Protein AF-A0A6J7ZXS3-F1 (afdb_monomer_lite)

InterPro domains:
  IPR057191 Domain of unknown function DUF7869 [PF25273] (163-249)

Secondary structure (DSSP, 8-state):
-----HHHHHHHHHHHHHHHHH-EE-SSSS-EEEPTT--HHHHHHHHHHHHHHTT--PPPHHHHHHHHHHH-TTEEE-SS-SSPPPHHHHHHHHHHHS---HHHHHHHHHHHHHHHHHHHHHHHHHHHHHHHHHH-TTTEEEEEEEE--GGGT-BS--SS--GGGGGS--B-EEEEEEEETTTTEEEEEEEETTS-SSHHHHHHHHHHHHHHHHHHTTT---SEEEEEE-S-TTTTSSHHHHHHHHHT-

Foldseek 3Di:
DPPQDPQNVLLLVLVVVCLVQAWDQDPPDRATEGALLDDLVNSLVVSVVVCVVVVHDHDDSVVSVVSCVPVVVRYDHDNDDPDDHDPLSVVSNVVVVDPDDPVRVVVSSVVVVVVSVVVSVVVVVLVVLLVCCQVCVQAGKEKEKDKDDQVCVWPPDDPDADPVNVPDDTWRKIWMWMQISNVRDIDIDIDGPVDPPFQPVVVVVVVVVQCVSCVVVVNDHRPYYHYHYDDDCRHQVDPVNVVVVVVVD

Organism: Mytilus coruscus (NCBI:txid42192)

pLDDT: mean 89.19, std 8.34, range [42.19, 97.31]

Radius of gyration: 22.99 Å; chains: 1; bounding box: 63×45×57 Å

Structure (mmCIF, N/CA/C/O backbone):
data_AF-A0A6J7ZXS3-F1
#
_entry.id   AF-A0A6J7ZXS3-F1
#
loop_
_atom_site.group_PDB
_atom_site.id
_atom_site.type_symbol
_atom_site.label_atom_id
_atom_site.label_alt_id
_atom_site.label_comp_id
_atom_site.label_asym_id
_atom_site.label_entity_id
_atom_site.label_seq_id
_atom_site.pdbx_PDB_ins_code
_atom_site.Cartn_x
_atom_site.Cartn_y
_atom_site.Cartn_z
_atom_site.occupancy
_atom_site.B_iso_or_equiv
_atom_site.auth_seq_id
_atom_site.auth_comp_id
_atom_site.auth_asym_id
_atom_site.auth_atom_id
_atom_site.pdbx_PDB_model_num
ATOM 1 N N . MET A 1 1 ? -18.447 -23.435 27.705 1.00 42.19 1 MET A N 1
ATOM 2 C CA . MET A 1 1 ? -18.708 -22.670 26.463 1.00 42.19 1 MET A CA 1
ATOM 3 C C . MET A 1 1 ? -19.261 -21.299 26.831 1.00 42.19 1 MET A C 1
ATOM 5 O O . MET A 1 1 ? -20.326 -21.236 27.425 1.00 42.19 1 MET A O 1
ATOM 9 N N . ARG A 1 2 ? -18.541 -20.197 26.576 1.00 52.47 2 ARG A N 1
ATOM 10 C CA . ARG A 1 2 ? -19.123 -18.851 26.736 1.00 52.47 2 ARG A CA 1
ATOM 11 C C . ARG A 1 2 ? -19.938 -18.556 25.481 1.00 52.47 2 ARG A C 1
ATOM 13 O O . ARG A 1 2 ? -19.337 -18.431 24.420 1.00 52.47 2 ARG A O 1
ATOM 20 N N . TYR A 1 3 ? -21.260 -18.458 25.604 1.00 54.69 3 TYR A N 1
ATOM 21 C CA . TYR A 1 3 ? -22.129 -18.036 24.506 1.00 54.69 3 TYR A CA 1
ATOM 22 C C . TYR A 1 3 ? -21.624 -16.705 23.939 1.00 54.69 3 TYR A C 1
ATOM 24 O O . TYR A 1 3 ? -21.520 -15.702 24.652 1.00 54.69 3 TYR A O 1
ATOM 32 N N . THR A 1 4 ? -21.220 -16.718 22.671 1.00 76.12 4 THR A N 1
ATOM 33 C CA . THR A 1 4 ? -20.780 -15.522 21.958 1.00 76.12 4 THR A CA 1
ATOM 34 C C . THR A 1 4 ? -22.024 -14.704 21.644 1.00 76.12 4 THR A C 1
ATOM 36 O O . THR A 1 4 ? -22.885 -15.145 20.894 1.00 76.12 4 THR A O 1
ATOM 39 N N . THR A 1 5 ? -22.169 -13.540 22.273 1.00 87.88 5 THR A N 1
ATOM 40 C CA . THR A 1 5 ? -23.331 -12.679 22.035 1.00 87.88 5 THR A CA 1
ATOM 41 C C . THR A 1 5 ? -23.274 -12.084 20.629 1.00 87.88 5 THR A C 1
ATOM 43 O O . THR A 1 5 ? -22.192 -11.844 20.098 1.00 87.88 5 THR A O 1
ATOM 46 N N . GLU A 1 6 ? -24.425 -11.768 20.041 1.00 91.44 6 GLU A N 1
ATOM 47 C CA . GLU A 1 6 ? -24.508 -11.090 18.739 1.00 91.44 6 GLU A CA 1
ATOM 48 C C . GLU A 1 6 ? -23.647 -9.813 18.699 1.00 91.44 6 GLU A C 1
ATOM 50 O O . GLU A 1 6 ? -22.824 -9.622 17.809 1.00 91.44 6 GLU A O 1
ATOM 55 N N . ALA A 1 7 ? -23.719 -8.996 19.754 1.00 92.56 7 ALA A N 1
ATOM 56 C CA . ALA A 1 7 ? -22.899 -7.793 19.903 1.00 92.56 7 ALA A CA 1
ATOM 57 C C . ALA A 1 7 ? -21.381 -8.080 19.878 1.00 92.56 7 ALA A C 1
ATOM 59 O O . ALA A 1 7 ? -20.591 -7.248 19.429 1.00 92.56 7 ALA A O 1
ATOM 60 N N . HIS A 1 8 ? -20.950 -9.247 20.372 1.00 94.56 8 HIS A N 1
ATOM 61 C CA . HIS A 1 8 ? -19.553 -9.681 20.290 1.00 94.56 8 HIS A CA 1
ATOM 62 C C . HIS A 1 8 ? -19.166 -10.019 18.849 1.00 94.56 8 HIS A C 1
ATOM 64 O O . HIS A 1 8 ? -18.096 -9.605 18.406 1.00 94.56 8 HIS A O 1
ATOM 70 N N . ILE A 1 9 ? -20.031 -10.727 18.120 1.00 94.19 9 ILE A N 1
ATOM 71 C CA . ILE A 1 9 ? -19.814 -11.076 16.707 1.00 94.19 9 ILE A CA 1
ATOM 72 C C . ILE A 1 9 ? -19.703 -9.802 15.861 1.00 94.19 9 ILE A C 1
ATOM 74 O O . ILE A 1 9 ? -18.748 -9.659 15.101 1.00 94.19 9 ILE A O 1
ATOM 78 N N . ILE A 1 10 ? -20.594 -8.832 16.075 1.00 95.31 10 ILE A N 1
ATOM 79 C CA . ILE A 1 10 ? -20.577 -7.540 15.372 1.00 95.31 10 ILE A CA 1
ATOM 80 C C . ILE A 1 10 ? -19.275 -6.775 15.652 1.00 95.31 10 ILE A C 1
ATOM 82 O O . ILE A 1 10 ? -18.640 -6.257 14.734 1.00 95.31 10 ILE A O 1
ATOM 86 N N . ALA A 1 11 ? -18.824 -6.736 16.910 1.00 95.88 11 ALA A N 1
ATOM 87 C CA . ALA A 1 11 ? -17.554 -6.100 17.267 1.00 95.88 11 ALA A CA 1
ATOM 88 C C . ALA A 1 11 ? -16.348 -6.768 16.590 1.00 95.88 11 ALA A C 1
ATOM 90 O O . ALA A 1 11 ? -15.416 -6.079 16.168 1.00 95.88 11 ALA A O 1
ATOM 91 N N . LYS A 1 12 ? -16.369 -8.102 16.489 1.00 96.12 12 LYS A N 1
ATOM 92 C CA . LYS A 1 12 ? -15.332 -8.886 15.815 1.00 96.12 12 LYS A CA 1
ATOM 93 C C . LYS A 1 12 ? -15.296 -8.585 14.318 1.00 96.12 12 LYS A C 1
ATOM 95 O O . LYS A 1 12 ? -14.246 -8.195 13.816 1.00 96.12 12 LYS A O 1
ATOM 100 N N . GLN A 1 13 ? -16.437 -8.696 13.640 1.00 95.75 13 GLN A N 1
ATOM 101 C CA . GLN A 1 13 ? -16.563 -8.404 12.208 1.00 95.75 13 GLN A CA 1
ATOM 102 C C . GLN A 1 13 ? -16.136 -6.970 11.886 1.00 95.75 13 GLN A C 1
ATOM 104 O O . GLN A 1 13 ? -15.429 -6.732 10.908 1.00 95.75 13 GLN A O 1
ATOM 109 N N . TYR A 1 14 ? -16.497 -6.013 12.746 1.00 96.69 14 TYR A N 1
ATOM 110 C CA . TYR A 1 14 ? -16.057 -4.634 12.588 1.00 96.69 14 TYR A CA 1
ATOM 111 C C . TYR A 1 14 ? -14.532 -4.507 12.654 1.00 96.69 14 TYR A C 1
ATOM 113 O O . TYR A 1 14 ? -13.950 -3.847 11.800 1.00 96.69 14 TYR A O 1
ATOM 121 N N . LEU A 1 15 ? -13.869 -5.115 13.646 1.00 96.56 15 LEU A N 1
ATOM 122 C CA . LEU A 1 15 ? -12.408 -5.043 13.776 1.00 96.56 15 LEU A CA 1
ATOM 123 C C . LEU A 1 15 ? -11.685 -5.708 12.603 1.00 96.56 15 LEU A C 1
ATOM 125 O O . LEU A 1 15 ? -10.692 -5.160 12.129 1.00 96.56 15 LEU A O 1
ATOM 129 N N . GLU A 1 16 ? -12.197 -6.837 12.122 1.00 95.94 16 GLU A N 1
ATOM 130 C CA . GLU A 1 16 ? -11.671 -7.531 10.946 1.00 95.94 16 GLU A CA 1
ATOM 131 C C . GLU A 1 16 ? -11.769 -6.657 9.691 1.00 95.94 16 GLU A C 1
ATOM 133 O O . GLU A 1 16 ? -10.764 -6.406 9.021 1.00 95.94 16 GLU A O 1
ATOM 138 N N . HIS A 1 17 ? -12.953 -6.099 9.426 1.00 94.69 17 HIS A N 1
ATOM 139 C CA . HIS A 1 17 ? -13.165 -5.166 8.322 1.00 94.69 17 HIS A CA 1
ATOM 140 C C . HIS A 1 17 ? -12.272 -3.924 8.460 1.00 94.69 17 HIS 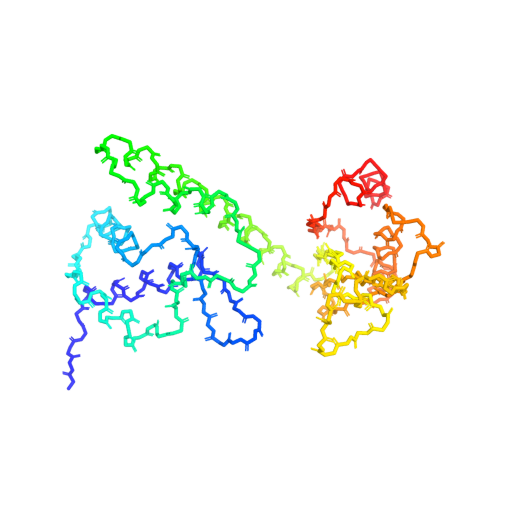A C 1
ATOM 142 O O . HIS A 1 17 ? -11.610 -3.503 7.512 1.00 94.69 17 HIS A O 1
ATOM 148 N N . TYR A 1 18 ? -12.202 -3.347 9.659 1.00 94.56 18 TYR A N 1
ATOM 149 C CA . TYR A 1 18 ? -11.410 -2.150 9.917 1.00 94.56 18 TYR A CA 1
ATOM 150 C C . TYR A 1 18 ? -9.914 -2.393 9.688 1.00 94.56 18 TYR A C 1
ATOM 152 O O . TYR A 1 18 ? -9.250 -1.575 9.054 1.00 94.56 18 TYR A O 1
ATOM 160 N N . ALA A 1 19 ? -9.383 -3.521 10.168 1.00 94.44 19 ALA A N 1
ATOM 161 C CA . ALA A 1 19 ? -7.990 -3.901 9.961 1.00 94.44 19 ALA A CA 1
ATOM 162 C C . ALA A 1 19 ? -7.683 -4.133 8.478 1.00 94.44 19 ALA A C 1
ATOM 164 O O . ALA A 1 19 ? -6.675 -3.633 7.994 1.00 94.44 19 ALA A O 1
ATOM 165 N N . LYS A 1 20 ? -8.577 -4.802 7.744 1.00 92.19 20 LYS A N 1
ATOM 166 C CA . LYS A 1 20 ? -8.409 -5.060 6.308 1.00 92.19 20 LYS A CA 1
ATOM 167 C C . LYS A 1 20 ? -8.372 -3.781 5.464 1.00 92.19 20 LYS A C 1
ATOM 169 O O . LYS A 1 20 ? -7.606 -3.697 4.513 1.00 92.19 20 LYS A O 1
ATOM 174 N N . HIS A 1 21 ? -9.213 -2.798 5.786 1.00 90.69 21 HIS A N 1
ATOM 175 C CA . HIS A 1 21 ? -9.366 -1.599 4.952 1.00 90.69 21 HIS A CA 1
ATOM 176 C C . HIS A 1 21 ? -8.452 -0.437 5.341 1.00 90.69 21 HIS A C 1
ATOM 178 O O . HIS A 1 21 ? -8.147 0.401 4.493 1.00 90.69 21 HIS A O 1
ATOM 184 N N . PHE A 1 22 ? -8.031 -0.361 6.604 1.00 91.50 22 PHE A N 1
ATOM 185 C CA . PHE A 1 22 ? -7.189 0.732 7.092 1.00 91.50 22 PHE A CA 1
ATOM 186 C C . PHE A 1 22 ? -5.807 0.280 7.550 1.00 91.50 22 PHE A C 1
ATOM 188 O O . PHE A 1 22 ? -4.961 1.135 7.767 1.00 91.50 22 PHE A O 1
ATOM 195 N N . GLY A 1 23 ? -5.575 -1.016 7.745 1.00 91.19 23 GLY A N 1
ATOM 196 C CA . GLY A 1 23 ? -4.299 -1.539 8.210 1.00 91.19 23 GLY A CA 1
ATOM 197 C C . GLY A 1 23 ? -3.260 -1.708 7.107 1.00 91.19 23 GLY A C 1
ATOM 198 O O . GLY A 1 23 ? -3.587 -1.813 5.926 1.00 91.19 23 GLY A O 1
ATOM 199 N N . ASP A 1 24 ? -2.002 -1.736 7.537 1.00 89.19 24 ASP A N 1
ATOM 200 C CA . ASP A 1 24 ? -0.825 -2.046 6.732 1.00 89.19 24 ASP A CA 1
ATOM 201 C C . ASP A 1 24 ? -0.212 -3.369 7.183 1.00 89.19 24 ASP A C 1
ATOM 203 O O . ASP A 1 24 ? 0.304 -3.462 8.305 1.00 89.19 24 ASP A O 1
ATOM 207 N N . ASP A 1 25 ? -0.239 -4.373 6.307 1.00 90.12 25 ASP A N 1
ATOM 208 C CA . ASP A 1 25 ? 0.508 -5.616 6.494 1.00 90.12 25 ASP A CA 1
ATOM 209 C C . ASP A 1 25 ? 2.008 -5.314 6.510 1.00 90.12 25 ASP A C 1
ATOM 211 O O . ASP A 1 25 ? 2.541 -4.656 5.612 1.00 90.12 25 ASP A O 1
ATOM 215 N N . GLN A 1 26 ? 2.694 -5.753 7.563 1.00 89.50 26 GLN A N 1
ATOM 216 C CA . GLN A 1 26 ? 4.131 -5.540 7.677 1.00 89.50 26 GLN A CA 1
ATOM 217 C C . GLN A 1 26 ? 4.907 -6.633 6.927 1.00 89.50 26 GLN A C 1
ATOM 219 O O . GLN A 1 26 ? 4.555 -7.808 7.019 1.00 89.50 26 GLN A O 1
ATOM 224 N N . PRO A 1 27 ? 5.985 -6.276 6.209 1.00 84.62 27 PRO A N 1
ATOM 225 C CA . PRO A 1 27 ? 6.745 -7.241 5.416 1.00 84.62 27 PRO A CA 1
ATOM 226 C C . PRO A 1 27 ? 7.621 -8.167 6.272 1.00 84.62 27 PRO A C 1
ATOM 228 O O . PRO A 1 27 ? 7.942 -9.273 5.850 1.00 84.62 27 PRO A O 1
ATOM 231 N N . ASP A 1 28 ? 8.035 -7.717 7.459 1.00 87.50 28 ASP A N 1
ATOM 232 C CA . ASP A 1 28 ? 9.004 -8.396 8.327 1.00 87.50 28 ASP A CA 1
ATOM 233 C C . ASP A 1 28 ? 8.362 -9.151 9.499 1.00 87.50 28 ASP A C 1
ATOM 235 O O . ASP A 1 28 ? 9.011 -9.978 10.138 1.00 87.50 28 ASP A O 1
ATOM 239 N N . VAL A 1 29 ? 7.099 -8.861 9.811 1.00 89.94 29 VAL A N 1
ATOM 240 C CA . VAL A 1 29 ? 6.378 -9.453 10.942 1.00 89.94 29 VAL A CA 1
ATOM 241 C C . VAL A 1 29 ? 4.916 -9.705 10.572 1.00 89.94 29 VAL A C 1
ATOM 243 O O . VAL A 1 29 ? 4.335 -8.895 9.856 1.00 89.94 29 VAL A O 1
ATOM 246 N N . PRO A 1 30 ? 4.266 -10.761 11.100 1.00 92.81 30 PRO A N 1
ATOM 247 C CA . PRO A 1 30 ? 2.852 -11.050 10.846 1.00 92.81 30 PRO A CA 1
ATOM 248 C C . PRO A 1 30 ? 1.939 -10.121 11.669 1.00 92.81 30 PRO A C 1
ATOM 250 O O . PRO A 1 30 ? 1.131 -10.553 12.494 1.00 92.81 30 PRO A O 1
ATOM 253 N N . GLU A 1 31 ? 2.113 -8.813 11.501 1.00 93.94 31 GLU A N 1
ATOM 254 C CA . GLU A 1 31 ? 1.359 -7.769 12.182 1.00 93.94 31 GLU A CA 1
ATOM 255 C C . GLU A 1 31 ? 0.679 -6.856 11.165 1.00 93.94 31 GLU A C 1
ATOM 257 O O . GLU A 1 31 ? 1.243 -6.536 10.123 1.00 93.94 31 GLU A O 1
ATOM 262 N N . ILE A 1 32 ? -0.504 -6.369 11.535 1.00 93.75 32 ILE A N 1
ATOM 263 C CA . ILE A 1 32 ? -1.231 -5.344 10.790 1.00 93.75 32 ILE A CA 1
ATOM 264 C C . ILE A 1 32 ? -1.132 -4.053 11.588 1.00 93.75 32 ILE A C 1
ATOM 266 O O . ILE A 1 32 ? -1.588 -3.981 12.737 1.00 93.75 32 ILE A O 1
ATOM 270 N N . HIS A 1 33 ? -0.515 -3.024 11.019 1.00 93.25 33 HIS A N 1
ATOM 271 C CA . HIS A 1 33 ? -0.349 -1.739 11.694 1.00 93.25 33 HIS A CA 1
ATOM 272 C C . HIS A 1 33 ? -1.418 -0.764 11.223 1.00 93.25 33 HIS A C 1
ATOM 274 O O . HIS A 1 33 ? -1.538 -0.474 10.042 1.00 93.25 33 HIS A O 1
ATOM 280 N N . LEU A 1 34 ? -2.205 -0.241 12.160 1.00 92.69 34 LEU A N 1
ATOM 281 C CA . LEU A 1 34 ? -3.159 0.822 11.868 1.00 92.69 34 LEU A CA 1
ATOM 282 C C . LEU A 1 34 ? -2.446 2.187 11.763 1.00 92.69 34 LEU A C 1
ATOM 284 O O . LEU A 1 34 ? -1.434 2.400 12.447 1.00 92.69 34 LEU A O 1
ATOM 288 N N . PRO A 1 35 ? -3.006 3.136 10.986 1.00 90.75 35 PRO A N 1
ATOM 289 C CA . PRO A 1 35 ? -2.480 4.479 10.800 1.00 90.75 35 PRO A CA 1
ATOM 290 C C . PRO A 1 35 ? -2.128 5.175 12.112 1.00 90.75 35 PRO A C 1
ATOM 292 O O . PRO A 1 35 ? -2.873 5.117 13.094 1.00 90.75 35 PRO A O 1
ATOM 295 N N . SER A 1 36 ? -1.010 5.900 12.124 1.00 88.88 36 SER A N 1
ATOM 296 C CA . SER A 1 36 ? -0.488 6.547 13.335 1.00 88.88 36 SER A CA 1
ATOM 297 C C . SER A 1 36 ? -1.401 7.642 13.907 1.00 88.88 36 SER A C 1
ATOM 299 O O . SER A 1 36 ? -1.271 7.994 15.081 1.00 88.88 36 SER A O 1
ATOM 301 N N . CYS A 1 37 ? -2.329 8.170 13.102 1.00 88.94 37 CYS A N 1
ATOM 302 C CA . CYS A 1 37 ? -3.344 9.138 13.520 1.00 88.94 37 CYS A CA 1
ATOM 303 C C . CYS A 1 37 ? -4.520 8.505 14.285 1.00 88.94 37 CYS A C 1
ATOM 305 O O . CYS A 1 37 ? -5.407 9.219 14.761 1.00 88.94 37 CYS A O 1
ATOM 307 N N . LEU A 1 38 ? -4.555 7.174 14.400 1.00 90.94 38 LEU A N 1
ATOM 308 C CA . LEU A 1 38 ? -5.575 6.445 15.139 1.00 90.94 38 LEU A CA 1
ATOM 309 C C . LEU A 1 38 ? -5.153 6.172 16.579 1.00 90.94 38 LEU A C 1
ATOM 311 O O . LEU A 1 38 ? -3.984 6.072 16.937 1.00 90.94 38 LEU A O 1
ATOM 315 N N . THR A 1 39 ? -6.161 5.976 17.419 1.00 91.38 39 THR A N 1
ATOM 316 C CA . THR A 1 39 ? -6.008 5.405 18.756 1.00 91.38 39 THR A CA 1
ATOM 317 C C . THR A 1 39 ? -7.098 4.368 18.965 1.00 91.38 39 THR A C 1
ATOM 319 O O . THR A 1 39 ? -8.167 4.458 18.361 1.00 91.38 39 THR A O 1
ATOM 322 N N . LYS A 1 40 ? -6.903 3.426 19.896 1.00 93.12 40 LYS A N 1
ATOM 323 C CA . LYS A 1 40 ? -7.973 2.480 20.263 1.00 93.12 40 LYS A CA 1
ATOM 324 C C . LYS A 1 40 ? -9.258 3.193 20.717 1.00 93.12 40 LYS A C 1
ATOM 326 O O . LYS A 1 40 ? -10.347 2.653 20.564 1.00 93.12 40 LYS A O 1
ATOM 331 N N . LYS A 1 41 ? -9.142 4.413 21.268 1.00 92.44 41 LYS A N 1
ATOM 332 C CA . LYS A 1 41 ? -10.289 5.263 21.628 1.00 92.44 41 LYS A CA 1
ATOM 333 C C . LYS A 1 41 ? -11.039 5.748 20.383 1.00 92.44 41 LYS A C 1
ATOM 335 O O . LYS A 1 41 ? -12.260 5.648 20.365 1.00 92.44 41 LYS A O 1
ATOM 340 N N . LEU A 1 42 ? -10.324 6.237 19.370 1.00 91.44 42 LEU A N 1
ATOM 341 C CA . LEU A 1 42 ? -10.921 6.684 18.106 1.00 91.44 42 LEU A CA 1
ATOM 342 C C . LEU A 1 42 ? -11.565 5.523 17.343 1.00 91.44 42 LEU A C 1
ATOM 344 O O . LEU A 1 42 ? -12.708 5.644 16.926 1.00 91.44 42 LEU A O 1
ATOM 348 N N . VAL A 1 43 ? -10.896 4.371 17.261 1.00 94.81 43 VAL A N 1
ATOM 349 C CA . VAL A 1 43 ? -11.455 3.183 16.595 1.00 94.81 43 VAL A CA 1
ATOM 350 C C . VAL A 1 43 ? -12.733 2.698 17.293 1.00 94.81 43 VAL A C 1
ATOM 352 O O . VAL A 1 43 ? -13.710 2.382 16.625 1.00 94.81 43 VAL A O 1
ATOM 355 N N . PHE A 1 44 ? -12.781 2.709 18.632 1.00 96.31 44 PHE A N 1
ATOM 356 C CA . PHE A 1 44 ? -14.012 2.392 19.369 1.00 96.31 44 PHE A CA 1
ATOM 357 C C . PHE A 1 44 ? -15.134 3.418 19.132 1.00 96.31 44 PHE A C 1
ATOM 359 O O . PHE A 1 44 ? -16.311 3.057 19.117 1.00 96.31 44 PHE A O 1
ATOM 366 N N . LYS A 1 45 ? -14.792 4.698 18.956 1.00 93.62 45 LYS A N 1
ATOM 367 C CA . LYS A 1 45 ? -15.771 5.738 18.623 1.00 93.62 45 LYS A CA 1
ATOM 368 C C . LYS A 1 45 ? -16.361 5.498 17.232 1.00 93.62 45 LYS A C 1
ATOM 370 O O . LYS A 1 45 ? -17.578 5.543 17.085 1.00 93.62 45 LYS A O 1
ATOM 375 N N . ASP A 1 46 ? -15.512 5.173 16.259 1.00 93.75 46 ASP A N 1
ATOM 376 C CA . ASP A 1 46 ? -15.935 4.814 14.902 1.00 93.75 46 ASP A CA 1
ATOM 377 C C . ASP A 1 46 ? -16.816 3.546 14.913 1.00 93.75 46 ASP A C 1
ATOM 379 O O . ASP A 1 46 ? -17.879 3.538 14.295 1.00 93.75 46 ASP A O 1
ATOM 383 N N . TYR A 1 47 ? -16.464 2.537 15.721 1.00 96.44 47 TYR A N 1
ATOM 384 C CA . TYR A 1 47 ? -17.293 1.345 15.956 1.00 96.44 47 TYR A CA 1
ATOM 385 C C . TYR A 1 47 ? -18.663 1.690 16.550 1.00 96.44 47 TYR A C 1
ATOM 387 O O . TYR A 1 47 ? -19.691 1.201 16.092 1.00 96.44 47 TYR A O 1
ATOM 395 N N . SER A 1 48 ? -18.689 2.551 17.568 1.00 95.81 48 SER A N 1
ATOM 396 C CA . SER A 1 48 ? -19.938 2.937 18.231 1.00 95.81 48 SER A CA 1
ATOM 397 C C . SER A 1 48 ? -20.874 3.652 17.256 1.00 95.81 48 SER A C 1
ATOM 399 O O . SER A 1 48 ? -22.068 3.365 17.233 1.00 95.81 48 SER A O 1
ATOM 401 N N . LEU A 1 49 ? -20.326 4.530 16.408 1.00 93.69 49 LEU A N 1
ATOM 402 C CA . LEU A 1 49 ? -21.079 5.211 15.356 1.00 93.69 49 LEU A CA 1
ATOM 403 C C . LEU A 1 49 ? -21.596 4.230 14.295 1.00 93.69 49 LEU A C 1
ATOM 405 O O . LEU A 1 49 ? -22.749 4.339 13.885 1.00 93.69 49 LEU A O 1
ATOM 409 N N . HIS A 1 50 ? -20.776 3.261 13.883 1.00 94.69 50 HIS A N 1
ATOM 410 C CA . HIS A 1 50 ? -21.194 2.194 12.973 1.00 94.69 50 HIS A CA 1
ATOM 411 C C . HIS A 1 50 ? -22.375 1.399 13.544 1.00 94.69 50 HIS A C 1
ATOM 413 O O . HIS A 1 50 ? -23.347 1.156 12.832 1.00 94.69 50 HIS A O 1
ATOM 419 N N . CYS A 1 51 ? -22.332 1.040 14.829 1.00 95.88 51 CYS A N 1
ATOM 420 C CA . CYS A 1 51 ? -23.439 0.340 15.473 1.00 95.88 51 CYS A CA 1
ATOM 421 C C . CYS A 1 51 ? -24.715 1.183 15.516 1.00 95.88 51 CYS A C 1
ATOM 423 O O . CYS A 1 51 ? -25.771 0.671 15.176 1.00 95.88 51 CYS A O 1
ATOM 425 N N . ILE A 1 52 ? -24.621 2.473 15.856 1.00 95.69 52 ILE A N 1
ATOM 426 C CA . ILE A 1 52 ? -25.782 3.380 15.843 1.00 95.69 52 ILE A CA 1
ATOM 427 C C . ILE A 1 52 ? -26.384 3.471 14.436 1.00 95.69 52 ILE A C 1
ATOM 429 O O . ILE A 1 52 ? -27.591 3.338 14.273 1.00 95.69 52 ILE A O 1
ATOM 433 N N . THR A 1 53 ? -25.540 3.653 13.419 1.00 94.81 53 THR A N 1
ATOM 434 C CA . THR A 1 53 ? -25.973 3.843 12.023 1.00 94.81 53 THR A CA 1
ATOM 435 C C . THR A 1 53 ? -26.694 2.614 11.466 1.00 94.81 53 THR A C 1
ATOM 437 O O . THR A 1 53 ? -27.636 2.754 10.697 1.00 94.81 53 THR A O 1
ATOM 440 N N . ASN A 1 54 ? -26.274 1.415 11.871 1.00 94.81 54 ASN A N 1
ATOM 441 C CA . ASN A 1 54 ? -26.841 0.150 11.400 1.00 94.81 54 ASN A CA 1
ATOM 442 C C . ASN A 1 54 ? -27.821 -0.484 12.405 1.00 94.81 54 ASN A C 1
ATOM 444 O O . ASN A 1 54 ? -28.166 -1.652 12.270 1.00 94.81 54 ASN A O 1
ATOM 448 N N . ASN A 1 55 ? -28.248 0.265 13.428 1.00 94.31 55 ASN A N 1
ATOM 449 C CA . ASN A 1 55 ? -29.167 -0.199 14.470 1.00 94.31 55 ASN A CA 1
ATOM 450 C C . ASN A 1 55 ? -28.700 -1.470 15.225 1.00 94.31 55 ASN A C 1
ATOM 452 O O . ASN A 1 55 ? -29.498 -2.319 15.616 1.00 94.31 55 ASN A O 1
ATOM 456 N N . TYR A 1 56 ? -27.391 -1.597 15.456 1.00 94.38 56 TYR A N 1
ATOM 457 C CA . TYR A 1 56 ? -26.784 -2.690 16.216 1.00 94.38 56 TYR A CA 1
ATOM 458 C C . TYR A 1 56 ? -26.564 -2.335 17.690 1.00 94.38 56 TYR A C 1
ATOM 460 O O . TYR A 1 56 ? -26.186 -1.215 18.049 1.00 94.38 56 TYR A O 1
ATOM 468 N N . LYS A 1 57 ? -26.664 -3.339 18.569 1.00 93.88 57 LYS A N 1
ATOM 469 C CA . LYS A 1 57 ? -26.304 -3.195 19.986 1.00 93.88 57 LYS A CA 1
ATOM 470 C C . LYS A 1 57 ? -24.782 -3.189 20.172 1.00 93.88 57 LYS A C 1
ATOM 472 O O . LYS A 1 57 ? -24.125 -4.224 20.086 1.00 93.88 57 LYS A O 1
ATOM 477 N N . ALA A 1 58 ? -24.214 -2.030 20.500 1.00 94.38 58 ALA A N 1
ATOM 478 C CA . ALA A 1 58 ? -22.779 -1.898 20.749 1.00 94.38 58 ALA A CA 1
ATOM 479 C C . ALA A 1 58 ? -22.334 -2.568 22.067 1.00 94.38 58 ALA A C 1
ATOM 481 O O . ALA A 1 58 ? -22.990 -2.473 23.107 1.00 94.38 58 ALA A O 1
ATOM 482 N N . VAL A 1 59 ? -21.151 -3.191 22.052 1.00 95.69 59 VAL A N 1
ATOM 483 C CA . VAL A 1 59 ? -20.478 -3.648 23.278 1.00 95.69 59 VAL A CA 1
ATOM 484 C C . VAL A 1 59 ? -19.850 -2.469 24.022 1.00 95.69 59 VAL A C 1
ATOM 486 O O . VAL A 1 59 ? -19.411 -1.490 23.418 1.00 95.69 59 VAL A O 1
ATOM 489 N N . LYS A 1 60 ? -19.723 -2.585 25.349 1.00 95.81 60 LYS A N 1
ATOM 490 C CA . LYS A 1 60 ? -18.977 -1.606 26.156 1.00 95.81 60 LYS A CA 1
ATOM 491 C C . LYS A 1 60 ? -17.509 -1.546 25.719 1.00 95.81 60 LYS A C 1
ATOM 493 O O . LYS A 1 60 ? -16.919 -2.559 25.338 1.00 95.81 60 LYS A O 1
ATOM 498 N N . ARG A 1 61 ? -16.878 -0.378 25.881 1.00 96.50 61 ARG A N 1
ATOM 499 C CA . ARG A 1 61 ? -15.471 -0.142 25.507 1.00 96.50 61 ARG A CA 1
ATOM 500 C C . ARG A 1 61 ? -14.502 -1.163 26.105 1.00 96.50 61 ARG A C 1
ATOM 502 O O . ARG A 1 61 ? -13.606 -1.630 25.414 1.00 96.50 61 ARG A O 1
ATOM 509 N N . THR A 1 62 ? -14.672 -1.518 27.376 1.00 96.56 62 THR A N 1
ATOM 510 C CA . THR A 1 62 ? -13.827 -2.517 28.052 1.00 96.56 62 THR A CA 1
ATOM 511 C C . THR A 1 62 ? -13.889 -3.871 27.350 1.00 96.56 62 THR A C 1
ATOM 513 O O . THR A 1 62 ? -12.849 -4.470 27.080 1.00 96.56 62 THR A O 1
ATOM 516 N N . ARG A 1 63 ? -15.094 -4.310 26.968 1.00 95.81 63 ARG A N 1
ATOM 517 C CA . ARG A 1 63 ? -15.300 -5.544 26.210 1.00 95.81 63 ARG A CA 1
ATOM 518 C C . ARG A 1 63 ? -14.721 -5.445 24.801 1.00 95.81 63 ARG A C 1
ATOM 520 O O . ARG A 1 63 ? -14.027 -6.365 24.394 1.00 95.81 63 ARG A O 1
ATOM 527 N N . PHE A 1 64 ? -14.921 -4.334 24.093 1.00 96.94 64 PHE A N 1
ATOM 528 C CA . PHE A 1 64 ? -14.320 -4.113 22.770 1.00 96.94 64 PHE A CA 1
ATOM 529 C C . PHE A 1 64 ? -12.788 -4.239 22.795 1.00 96.94 64 PHE A C 1
ATOM 531 O O . PHE A 1 64 ? -12.195 -4.929 21.971 1.00 96.94 64 PHE A O 1
ATOM 538 N N . LEU A 1 65 ? -12.135 -3.622 23.784 1.00 96.75 65 LEU A N 1
ATOM 539 C CA . LEU A 1 65 ? -10.682 -3.717 23.949 1.00 96.75 65 LEU A CA 1
ATOM 540 C C . LEU A 1 65 ? -10.224 -5.130 24.324 1.00 96.75 65 LEU A C 1
ATOM 542 O O . LEU A 1 65 ? -9.128 -5.532 23.935 1.00 96.75 65 LEU A O 1
ATOM 546 N N . GLN A 1 66 ? -11.046 -5.877 25.064 1.00 96.44 66 GLN A N 1
ATOM 547 C CA . GLN A 1 66 ? -10.788 -7.283 25.357 1.00 96.44 66 GLN A CA 1
ATOM 548 C C . GLN A 1 66 ? -10.871 -8.136 24.087 1.00 96.44 66 GLN A C 1
ATOM 550 O O . GLN A 1 66 ? -9.969 -8.937 23.871 1.00 96.44 66 GLN A O 1
ATOM 555 N N . ILE A 1 67 ? -11.891 -7.935 23.243 1.00 96.00 67 ILE A N 1
ATOM 556 C CA . ILE A 1 67 ? -12.026 -8.616 21.942 1.00 96.00 67 ILE A CA 1
ATOM 557 C C . ILE A 1 67 ? -10.789 -8.340 21.095 1.00 96.00 67 ILE A C 1
ATOM 559 O O . ILE A 1 67 ? -10.119 -9.273 20.671 1.00 96.00 67 ILE A O 1
ATOM 563 N N . TRP A 1 68 ? -10.413 -7.067 20.950 1.00 97.31 68 TRP A N 1
ATOM 564 C CA . TRP A 1 68 ? -9.207 -6.690 20.215 1.00 97.31 68 TRP A CA 1
ATOM 565 C C . TRP A 1 68 ? -7.967 -7.403 20.765 1.00 97.31 68 TRP A C 1
ATOM 567 O O . TRP A 1 68 ? -7.232 -8.033 20.016 1.00 97.31 68 TRP A O 1
ATOM 577 N N . ARG A 1 69 ? -7.733 -7.359 22.081 1.00 96.44 69 ARG A N 1
ATOM 578 C CA . ARG A 1 69 ? -6.539 -7.970 22.683 1.00 96.44 69 ARG A CA 1
ATOM 579 C C . ARG A 1 69 ? -6.479 -9.488 22.494 1.00 96.44 69 ARG A C 1
ATOM 581 O O . ARG A 1 69 ? -5.386 -10.009 22.316 1.00 96.44 69 ARG A O 1
ATOM 588 N N . MET A 1 70 ? -7.613 -10.175 22.614 1.00 96.00 70 MET A N 1
ATOM 589 C CA . MET A 1 70 ? -7.655 -11.640 22.628 1.00 96.00 70 MET A CA 1
ATOM 590 C C . MET A 1 70 ? -7.758 -12.241 21.225 1.00 96.00 70 MET A C 1
ATOM 592 O O . MET A 1 70 ? -7.172 -13.286 20.983 1.00 96.00 70 MET A O 1
ATOM 596 N N . GLU A 1 71 ? -8.499 -11.600 20.319 1.00 96.00 71 GLU A N 1
ATOM 597 C CA . GLU A 1 71 ? -8.810 -12.151 18.992 1.00 96.00 71 GLU A CA 1
ATOM 598 C C . GLU A 1 71 ? -8.054 -11.460 17.854 1.00 96.00 71 GLU A C 1
ATOM 600 O O . GLU A 1 71 ? -7.880 -12.058 16.801 1.00 96.00 71 GLU A O 1
ATOM 605 N N . PHE A 1 72 ? -7.555 -10.237 18.067 1.00 96.50 72 PHE A N 1
ATOM 606 C CA . PHE A 1 72 ? -6.772 -9.485 17.078 1.00 96.50 72 PHE A CA 1
ATOM 607 C C . PHE A 1 72 ? -5.423 -9.007 17.652 1.00 96.50 72 PHE A C 1
ATOM 609 O O . PHE A 1 72 ? -5.105 -7.813 17.577 1.00 96.50 72 PHE A O 1
ATOM 616 N N . PRO A 1 73 ? -4.605 -9.894 18.261 1.00 95.81 73 PRO A N 1
ATOM 617 C CA . PRO A 1 73 ? -3.322 -9.501 18.853 1.00 95.81 73 PRO A CA 1
ATOM 618 C C . PRO A 1 73 ? -2.308 -8.997 17.809 1.00 95.81 73 PRO A C 1
ATOM 620 O O . PRO A 1 73 ? -1.402 -8.226 18.142 1.00 95.81 73 PRO A O 1
ATOM 623 N N . ASN A 1 74 ? -2.477 -9.404 16.549 1.00 95.25 74 ASN A N 1
ATOM 624 C CA . ASN A 1 74 ? -1.691 -8.977 15.393 1.00 95.25 74 ASN A CA 1
ATOM 625 C C . ASN A 1 74 ? -2.032 -7.551 14.922 1.00 95.25 74 ASN A C 1
ATOM 627 O O . ASN A 1 74 ? -1.184 -6.909 14.307 1.00 95.25 74 ASN A O 1
ATOM 631 N N . VAL A 1 75 ? -3.224 -7.025 15.233 1.00 95.88 75 VAL A N 1
ATOM 632 C CA . VAL A 1 75 ? -3.644 -5.673 14.830 1.00 95.88 75 VAL A CA 1
ATOM 633 C C . VAL A 1 75 ? -3.169 -4.649 15.858 1.00 95.88 75 VAL A C 1
ATOM 635 O O . VAL A 1 75 ? -3.666 -4.593 16.991 1.00 95.88 75 VAL A O 1
ATOM 638 N N . LYS A 1 76 ? -2.220 -3.791 15.475 1.00 93.12 76 LYS A N 1
ATOM 639 C CA . LYS A 1 76 ? -1.534 -2.872 16.393 1.00 93.12 76 LYS A CA 1
ATOM 640 C C . LYS A 1 76 ? -1.685 -1.417 15.970 1.00 93.12 76 LYS A C 1
ATOM 642 O O . LYS A 1 76 ? -1.551 -1.061 14.810 1.00 93.12 76 LYS A O 1
ATOM 647 N N . VAL A 1 77 ? -1.893 -0.550 16.959 1.00 90.56 77 VAL A N 1
ATOM 648 C CA . VAL A 1 77 ? -1.724 0.902 16.812 1.00 90.56 77 VAL A CA 1
ATOM 649 C C . VAL A 1 77 ? -0.364 1.243 17.410 1.00 90.56 77 VAL A C 1
ATOM 651 O O . VAL A 1 77 ? -0.223 1.302 18.635 1.00 90.56 77 VAL A O 1
ATOM 654 N N . ARG A 1 78 ? 0.665 1.377 16.569 1.00 83.25 78 ARG A N 1
ATOM 655 C CA . ARG A 1 78 ? 2.032 1.650 17.031 1.00 83.25 78 ARG A CA 1
ATOM 656 C C . ARG A 1 78 ? 2.224 3.141 17.309 1.00 83.25 78 ARG A C 1
ATOM 658 O O . ARG A 1 78 ? 1.767 3.997 16.557 1.00 83.25 78 ARG A O 1
ATOM 665 N N . LYS A 1 79 ? 2.946 3.460 18.390 1.00 74.00 79 LYS A N 1
ATOM 666 C CA . LYS A 1 79 ? 3.329 4.848 18.703 1.00 74.00 79 LYS A CA 1
ATOM 667 C C . LYS A 1 79 ? 4.377 5.376 17.718 1.00 74.00 79 LYS A C 1
ATOM 669 O O . LYS A 1 79 ? 4.319 6.555 17.379 1.00 74.00 79 LYS A O 1
ATOM 674 N N . HIS A 1 80 ? 5.272 4.499 17.266 1.00 74.19 80 HIS A N 1
ATOM 675 C CA . HIS A 1 80 ? 6.337 4.767 16.305 1.00 74.19 80 HIS A CA 1
ATOM 676 C C . HIS A 1 80 ? 6.252 3.722 15.192 1.00 74.19 80 HIS A C 1
ATOM 678 O O . HIS A 1 80 ? 6.135 2.532 15.491 1.00 74.19 80 HIS A O 1
ATOM 684 N N . GLN A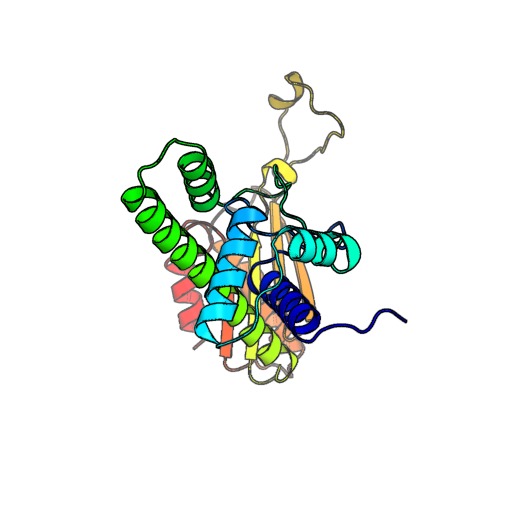 1 81 ? 6.257 4.166 13.939 1.00 72.19 81 GLN A N 1
ATOM 685 C CA . GLN A 1 81 ? 6.304 3.280 12.777 1.00 72.19 81 GLN A CA 1
ATOM 686 C C . GLN A 1 81 ? 7.760 3.100 12.335 1.00 72.19 81 GLN A C 1
ATOM 688 O O . GLN A 1 81 ? 8.574 4.000 12.526 1.00 72.19 81 GLN A O 1
ATOM 693 N N . LYS A 1 82 ? 8.090 1.919 11.797 1.00 69.81 82 LYS A N 1
ATOM 694 C CA . LYS A 1 82 ? 9.425 1.641 11.236 1.00 69.81 82 LYS A CA 1
ATOM 695 C C . LYS A 1 82 ? 9.620 2.323 9.879 1.00 69.81 82 LYS A C 1
ATOM 697 O O . LYS A 1 82 ? 10.723 2.741 9.555 1.00 69.81 82 LYS A O 1
ATOM 702 N N . MET A 1 83 ? 8.541 2.409 9.104 1.00 70.44 83 MET A N 1
ATOM 703 C CA . MET A 1 83 ? 8.501 3.062 7.799 1.00 70.44 83 MET A CA 1
ATOM 704 C C . MET A 1 83 ? 8.214 4.559 7.936 1.00 70.44 83 MET A C 1
ATOM 706 O O . MET A 1 83 ? 7.751 5.021 8.984 1.00 70.44 83 MET A O 1
ATOM 710 N N . THR A 1 84 ? 8.474 5.309 6.862 1.00 75.25 84 THR A N 1
ATOM 711 C CA . THR A 1 84 ? 8.194 6.745 6.784 1.00 75.25 84 THR A CA 1
ATOM 712 C C . THR A 1 84 ? 6.731 7.015 7.112 1.00 75.25 84 THR A C 1
ATOM 714 O O . THR A 1 84 ? 5.819 6.496 6.471 1.00 75.25 84 THR A O 1
ATOM 717 N N . GLN A 1 85 ? 6.503 7.831 8.136 1.00 78.44 85 GLN A N 1
ATOM 718 C CA . GLN A 1 85 ? 5.161 8.163 8.581 1.00 78.44 85 GLN A CA 1
ATOM 719 C C . GLN A 1 85 ? 4.516 9.181 7.629 1.00 78.44 85 GLN A C 1
ATOM 721 O O . GLN A 1 85 ? 5.130 10.183 7.273 1.00 78.44 85 GLN A O 1
ATOM 726 N N . CYS A 1 86 ? 3.238 8.980 7.297 1.00 87.94 86 CYS A N 1
ATOM 727 C CA . CYS A 1 86 ? 2.444 9.977 6.581 1.00 87.94 86 CYS A CA 1
ATOM 728 C C . CYS A 1 86 ? 2.408 11.319 7.341 1.00 87.94 86 CYS A C 1
ATOM 730 O O . CYS A 1 86 ? 1.970 11.375 8.498 1.00 87.94 86 CYS A O 1
ATOM 732 N N . THR A 1 87 ? 2.781 12.408 6.662 1.00 88.94 87 THR A N 1
ATOM 733 C CA . THR A 1 87 ? 2.854 13.767 7.228 1.00 88.94 87 THR A CA 1
ATOM 734 C C . THR A 1 87 ? 1.511 14.234 7.782 1.00 88.94 87 THR A C 1
ATOM 736 O O . THR A 1 87 ? 1.428 14.639 8.938 1.00 88.94 87 THR A O 1
ATOM 739 N N . GLU A 1 88 ? 0.424 14.093 7.017 1.00 91.19 88 GLU A N 1
ATOM 740 C CA . GLU A 1 88 ? -0.921 14.452 7.491 1.00 91.19 88 GLU A CA 1
ATOM 741 C C . GLU A 1 88 ? -1.330 13.656 8.738 1.00 91.19 88 GLU A C 1
ATOM 743 O O . GLU A 1 88 ? -1.844 14.221 9.703 1.00 91.19 88 GLU A O 1
ATOM 748 N N . CYS A 1 89 ? -1.040 12.350 8.776 1.00 91.31 89 CYS A N 1
ATOM 749 C CA . CYS A 1 89 ? -1.293 11.530 9.957 1.00 91.31 89 CYS A CA 1
ATOM 750 C C . CYS A 1 89 ? -0.503 12.007 11.185 1.00 91.31 89 CYS A C 1
ATOM 752 O O . CYS A 1 89 ? -1.033 11.954 12.298 1.00 91.31 89 CYS A O 1
ATOM 754 N N . ALA A 1 90 ? 0.736 12.478 11.003 1.00 89.94 90 ALA A N 1
ATOM 755 C CA . ALA A 1 90 ? 1.520 13.094 12.075 1.00 89.94 90 ALA A CA 1
ATOM 756 C C . ALA A 1 90 ? 0.859 14.379 12.590 1.00 89.94 90 ALA A C 1
ATOM 758 O O . ALA A 1 90 ? 0.624 14.495 13.793 1.00 89.94 90 ALA A O 1
ATOM 759 N N . VAL A 1 91 ? 0.450 15.268 11.682 1.00 91.50 91 VAL A N 1
ATOM 760 C CA . VAL A 1 91 ? -0.249 16.519 12.018 1.00 91.50 91 VAL A CA 1
ATOM 761 C C . VAL A 1 91 ? -1.546 16.243 12.781 1.00 91.50 91 VAL A C 1
ATOM 763 O O . VAL A 1 91 ? -1.798 16.857 13.818 1.00 91.50 91 VAL A O 1
ATOM 766 N N . PHE A 1 92 ? -2.359 15.279 12.331 1.00 92.00 92 PHE A N 1
ATOM 767 C CA . PHE A 1 92 ? -3.576 14.891 13.050 1.00 92.00 92 PHE A CA 1
ATOM 768 C C . PHE A 1 92 ? -3.262 14.380 14.454 1.00 92.00 92 PHE A C 1
ATOM 770 O O . PHE A 1 92 ? -3.913 14.786 15.416 1.00 92.00 92 PHE A O 1
ATOM 777 N N . LYS A 1 93 ? -2.263 13.502 14.582 1.00 89.00 93 LYS A N 1
ATOM 778 C CA . LYS A 1 93 ? -1.853 12.936 15.869 1.00 89.00 93 LYS A CA 1
ATOM 779 C C . LYS A 1 93 ? -1.444 14.033 16.852 1.00 89.00 93 LYS A C 1
ATOM 781 O O . LYS A 1 93 ? -1.910 14.009 17.986 1.00 89.00 93 LYS A O 1
ATOM 786 N N . GLU A 1 94 ? -0.631 14.992 16.420 1.00 89.38 94 GLU A N 1
ATOM 787 C CA . GLU A 1 94 ? -0.220 16.133 17.246 1.00 89.38 94 GLU A CA 1
ATOM 788 C C . GLU A 1 94 ? -1.397 17.037 17.613 1.00 89.38 94 GLU A C 1
ATOM 790 O O . GLU A 1 94 ? -1.540 17.435 18.769 1.00 89.38 94 GLU A O 1
ATOM 795 N N . ALA A 1 95 ? -2.284 17.322 16.660 1.00 89.56 95 ALA A N 1
ATOM 796 C CA . ALA A 1 95 ? -3.458 18.147 16.908 1.00 89.56 95 ALA A CA 1
ATOM 797 C C . ALA A 1 95 ? -4.414 17.501 17.930 1.00 89.56 95 ALA A C 1
ATOM 799 O O . ALA A 1 95 ? -4.907 18.195 18.816 1.00 89.56 95 ALA A O 1
ATOM 800 N N . PHE A 1 96 ? -4.606 16.176 17.894 1.00 87.44 96 PHE A N 1
ATOM 801 C CA . PHE A 1 96 ? -5.417 15.457 18.888 1.00 87.44 96 PHE A CA 1
ATOM 802 C C . PHE A 1 96 ? -4.798 15.399 20.294 1.00 87.44 96 PHE A C 1
ATOM 804 O O . PHE A 1 96 ? -5.514 15.068 21.242 1.00 87.44 96 PHE A O 1
ATOM 811 N N . LEU A 1 97 ? -3.503 15.697 20.454 1.00 86.19 97 LEU A N 1
ATOM 812 C CA . LEU A 1 97 ? -2.870 15.824 21.774 1.00 86.19 97 LEU A CA 1
ATOM 813 C C . LEU A 1 97 ? -3.153 17.183 22.429 1.00 86.19 97 LEU A C 1
ATOM 815 O O . LEU A 1 97 ? -3.037 17.305 23.648 1.00 86.19 97 LEU A O 1
ATOM 819 N N . LYS A 1 98 ? -3.530 18.197 21.644 1.00 88.56 98 LYS A N 1
ATOM 820 C CA . LYS A 1 98 ? -3.861 19.531 22.153 1.00 88.56 98 LYS A CA 1
ATOM 821 C C . LYS A 1 98 ? -5.254 19.536 22.791 1.00 88.56 98 LYS A C 1
ATOM 823 O O . LYS A 1 98 ? -6.127 18.737 22.448 1.00 88.56 98 LYS A O 1
ATOM 828 N N . LYS A 1 99 ? -5.483 20.467 23.722 1.00 85.19 99 LYS A N 1
ATOM 829 C CA . LYS A 1 99 ? -6.809 20.700 24.310 1.00 85.19 99 LYS A CA 1
ATOM 830 C C . LYS A 1 99 ? -7.678 21.446 23.293 1.00 85.19 99 LYS A C 1
ATOM 832 O O . LYS A 1 99 ? -7.632 22.666 23.221 1.00 85.19 99 LYS A O 1
ATOM 837 N N . LEU A 1 100 ? -8.423 20.690 22.493 1.00 87.94 100 LEU A N 1
ATOM 838 C CA . LEU A 1 100 ? -9.333 21.215 21.474 1.00 87.94 100 LEU A CA 1
ATOM 839 C C . LEU A 1 100 ? -10.725 21.473 22.057 1.00 87.94 100 LEU A C 1
ATOM 841 O O . LEU A 1 100 ? -11.204 20.707 22.902 1.00 87.94 100 LEU A O 1
ATOM 845 N N . SER A 1 101 ? -11.402 22.504 21.556 1.00 91.69 101 SER A N 1
ATOM 846 C CA . SER A 1 101 ? -12.846 22.660 21.745 1.00 91.69 101 SER A CA 1
ATOM 847 C C . SER A 1 101 ? -13.620 21.531 21.048 1.00 91.69 101 SER A C 1
ATOM 849 O O . SER A 1 101 ? -13.101 20.802 20.196 1.00 91.69 101 SER A O 1
ATOM 851 N N . GLN A 1 102 ? -14.898 21.371 21.398 1.00 89.25 102 GLN A N 1
ATOM 852 C CA . GLN A 1 102 ? -15.737 20.328 20.805 1.00 89.25 102 GLN A CA 1
ATOM 853 C C . GLN A 1 102 ? -15.922 20.513 19.288 1.00 89.25 102 GLN A C 1
ATOM 855 O O . GLN A 1 102 ? -15.981 19.521 18.559 1.00 89.25 102 GLN A O 1
ATOM 860 N N . ASP A 1 103 ? -16.001 21.758 18.813 1.00 92.00 103 ASP A N 1
ATOM 861 C CA . ASP A 1 103 ? -16.142 22.075 17.389 1.00 92.00 103 ASP A CA 1
ATOM 862 C C . ASP A 1 103 ? -14.850 21.784 16.610 1.00 92.00 103 ASP A C 1
ATOM 864 O O . ASP A 1 103 ? -14.868 21.074 15.601 1.00 92.00 103 ASP A O 1
ATOM 868 N N . GLU A 1 104 ? -13.703 22.226 17.131 1.00 91.88 104 GLU A N 1
ATOM 869 C CA . GLU A 1 104 ? -12.393 21.946 16.529 1.00 91.88 104 GLU A CA 1
ATOM 870 C C . GLU A 1 104 ? -12.117 20.445 16.452 1.00 91.88 104 GLU A C 1
ATOM 872 O O . GLU A 1 104 ? -11.656 19.946 15.421 1.00 91.88 104 GLU A O 1
ATOM 877 N N . PHE A 1 105 ? -12.456 19.701 17.510 1.00 89.69 105 PHE A N 1
ATOM 878 C CA . PHE A 1 105 ? -12.319 18.249 17.519 1.00 89.69 105 PHE A CA 1
ATOM 879 C C . PHE A 1 105 ? -13.139 17.601 16.396 1.00 89.69 105 PHE A C 1
ATOM 881 O O . PHE A 1 105 ? -12.629 16.733 15.684 1.00 89.69 105 PHE A O 1
ATOM 888 N N . LYS A 1 106 ? -14.402 18.019 16.212 1.00 90.94 106 LYS A N 1
ATOM 889 C CA . LYS A 1 106 ? -15.274 17.490 15.149 1.00 90.94 106 LYS A CA 1
ATOM 890 C C . LYS A 1 106 ? -14.711 17.799 13.762 1.00 90.94 106 LYS A C 1
ATOM 892 O O . LYS A 1 106 ? -14.631 16.896 12.931 1.00 90.94 106 LYS A O 1
ATOM 897 N N . LYS A 1 107 ? -14.266 19.036 13.520 1.00 93.62 107 LYS A N 1
ATOM 898 C CA . LYS A 1 107 ? -13.646 19.439 12.244 1.00 93.62 107 LYS A CA 1
ATOM 899 C C . LYS A 1 107 ? -12.405 18.602 11.928 1.00 93.62 107 LYS A C 1
ATOM 901 O O . LYS A 1 107 ? -12.255 18.113 10.806 1.00 93.62 107 LYS A O 1
ATOM 906 N N . LEU A 1 108 ? -11.542 18.390 12.920 1.00 92.69 108 LEU A N 1
ATOM 907 C CA . LEU A 1 108 ? -10.336 17.576 12.770 1.00 92.69 108 LEU A CA 1
ATOM 908 C C . LEU A 1 108 ? -10.667 16.101 12.500 1.00 92.69 108 LEU A C 1
ATOM 910 O O . LEU A 1 108 ? -10.027 15.457 11.670 1.00 92.69 108 LEU A O 1
ATOM 914 N N . GLU A 1 109 ? -11.692 15.566 13.164 1.00 91.31 109 GLU A N 1
ATOM 915 C CA . GLU A 1 109 ? -12.161 14.196 12.960 1.00 91.31 109 GLU A CA 1
ATOM 916 C C . GLU A 1 109 ? -12.715 13.971 11.550 1.00 91.31 109 GLU A C 1
ATOM 918 O O . GLU A 1 109 ? -12.396 12.950 10.939 1.00 91.31 109 GLU A O 1
ATOM 923 N N . VAL A 1 110 ? -13.478 14.926 11.008 1.00 93.00 110 VAL A N 1
ATOM 924 C CA . VAL A 1 110 ? -13.966 14.877 9.619 1.00 93.00 110 VAL A CA 1
ATOM 925 C C . VAL A 1 110 ? -12.793 14.851 8.638 1.00 93.00 110 VAL A C 1
ATOM 927 O O . VAL A 1 110 ? -12.742 13.972 7.778 1.00 93.00 110 VAL A O 1
ATOM 930 N N . ARG A 1 111 ? -11.806 15.742 8.805 1.00 94.88 111 ARG A N 1
ATOM 931 C CA . ARG A 1 111 ? -10.606 15.775 7.947 1.00 94.88 111 ARG A CA 1
ATOM 932 C C . ARG A 1 111 ? -9.804 14.475 8.020 1.00 94.88 111 ARG A C 1
ATOM 934 O O . ARG A 1 111 ? -9.455 13.919 6.983 1.00 94.88 111 ARG A O 1
ATOM 941 N N . ARG A 1 112 ? -9.580 13.938 9.226 1.00 94.19 112 ARG A N 1
ATOM 942 C CA . ARG A 1 112 ? -8.897 12.646 9.417 1.00 94.19 112 ARG A CA 1
ATOM 943 C C . ARG A 1 112 ? -9.642 11.509 8.713 1.00 94.19 112 ARG A C 1
ATOM 945 O O . ARG A 1 112 ? -9.012 10.668 8.077 1.00 94.19 112 ARG A O 1
ATOM 952 N N . LYS A 1 113 ? -10.973 11.454 8.836 1.00 92.38 113 LYS A N 1
ATOM 953 C CA . LYS A 1 113 ? -11.794 10.421 8.182 1.00 92.38 113 LYS A CA 1
ATOM 954 C C . LYS A 1 113 ? -11.728 10.523 6.663 1.00 92.38 113 LYS A C 1
ATOM 956 O O . LYS A 1 113 ? -11.560 9.495 6.013 1.00 92.38 113 LYS A O 1
ATOM 961 N N . ALA A 1 114 ? -11.805 11.735 6.116 1.00 94.56 114 ALA A N 1
ATOM 962 C CA . ALA A 1 114 ? -11.643 11.966 4.684 1.00 94.56 114 ALA A CA 1
ATOM 963 C C . ALA A 1 114 ? -10.265 11.488 4.200 1.00 94.56 114 ALA A C 1
ATOM 965 O O . ALA A 1 114 ? -10.191 10.695 3.267 1.00 94.56 114 ALA A O 1
ATOM 966 N N . HIS A 1 115 ? -9.194 11.864 4.904 1.00 94.50 115 HIS A N 1
ATOM 967 C CA . HIS A 1 115 ? -7.831 11.418 4.612 1.00 94.50 115 HIS A CA 1
ATOM 968 C C . HIS A 1 115 ? -7.698 9.882 4.586 1.00 94.50 115 HIS A C 1
ATOM 970 O O . HIS A 1 115 ? -7.234 9.315 3.598 1.00 94.50 115 HIS A O 1
ATOM 976 N N . LEU A 1 116 ? -8.170 9.185 5.629 1.00 92.88 116 LEU A N 1
ATOM 977 C CA . LEU A 1 116 ? -8.129 7.715 5.664 1.00 92.88 116 LEU A CA 1
ATOM 978 C C . LEU A 1 116 ? -8.996 7.069 4.578 1.00 92.88 116 LEU A C 1
ATOM 980 O O . LEU A 1 116 ? -8.648 6.012 4.059 1.00 92.88 116 LEU A O 1
ATOM 984 N N . THR A 1 117 ? -10.120 7.694 4.227 1.00 93.50 117 THR A N 1
ATOM 985 C CA . THR A 1 117 ? -10.997 7.214 3.151 1.00 93.50 117 THR A CA 1
ATOM 986 C C . THR A 1 117 ? -10.301 7.321 1.798 1.00 93.50 117 THR A C 1
ATOM 988 O O . THR A 1 117 ? -10.340 6.370 1.024 1.00 93.50 117 THR A O 1
ATOM 991 N N . LEU A 1 118 ? -9.597 8.424 1.531 1.00 93.25 118 LEU A N 1
ATOM 992 C CA . LEU A 1 118 ? -8.806 8.587 0.308 1.00 93.25 118 LEU A CA 1
ATOM 993 C C . LEU A 1 118 ? -7.697 7.532 0.207 1.00 93.25 118 LEU A C 1
ATOM 995 O O . LEU A 1 118 ? -7.557 6.895 -0.837 1.00 93.25 118 LEU A O 1
ATOM 999 N N . GLN A 1 119 ? -6.962 7.289 1.299 1.00 91.56 119 GLN A N 1
ATOM 1000 C CA . GLN A 1 119 ? -5.940 6.236 1.338 1.00 91.56 119 GLN A CA 1
ATOM 1001 C C . GLN A 1 119 ? -6.534 4.848 1.077 1.00 91.56 119 GLN A C 1
ATOM 1003 O O . GLN A 1 119 ? -6.002 4.089 0.266 1.00 91.56 119 GLN A O 1
ATOM 1008 N N . ARG A 1 120 ? -7.665 4.532 1.719 1.00 91.94 120 ARG A N 1
ATOM 1009 C CA . ARG A 1 120 ? -8.398 3.280 1.504 1.00 91.94 120 ARG A CA 1
ATOM 1010 C C . ARG A 1 120 ? -8.797 3.109 0.035 1.00 91.94 120 ARG A C 1
ATOM 1012 O O . ARG A 1 120 ? -8.500 2.070 -0.545 1.00 91.94 120 ARG A O 1
ATOM 1019 N N . ILE A 1 121 ? -9.429 4.117 -0.569 1.00 92.62 121 ILE A N 1
ATOM 1020 C CA . ILE A 1 121 ? -9.892 4.065 -1.967 1.00 92.62 121 ILE A CA 1
ATOM 1021 C C . ILE A 1 121 ? -8.714 3.833 -2.921 1.00 92.62 121 ILE A C 1
ATOM 1023 O O . ILE A 1 121 ? -8.811 3.011 -3.834 1.00 92.62 121 ILE A O 1
ATOM 1027 N N . ALA A 1 122 ? -7.589 4.520 -2.704 1.00 90.25 122 ALA A N 1
ATOM 1028 C CA . ALA A 1 122 ? -6.389 4.335 -3.518 1.00 90.25 122 ALA A CA 1
ATOM 1029 C C . ALA A 1 122 ? -5.861 2.890 -3.438 1.00 90.25 122 ALA A C 1
ATOM 1031 O O . ALA A 1 122 ? -5.584 2.275 -4.470 1.00 90.25 122 ALA A O 1
ATOM 1032 N N . ARG A 1 123 ? -5.796 2.317 -2.228 1.00 89.25 123 ARG A N 1
ATOM 1033 C CA . ARG A 1 123 ? -5.369 0.923 -2.008 1.00 89.25 123 ARG A CA 1
ATOM 1034 C C . ARG A 1 123 ? -6.328 -0.084 -2.633 1.00 89.25 123 ARG A C 1
ATOM 1036 O O . ARG A 1 123 ? -5.886 -1.008 -3.308 1.00 89.25 123 ARG A O 1
ATOM 1043 N N . GLU A 1 124 ? -7.633 0.097 -2.449 1.00 92.12 124 GLU A N 1
ATOM 1044 C CA . GLU A 1 124 ? -8.654 -0.773 -3.045 1.00 92.12 124 GLU A CA 1
ATOM 1045 C C . GLU A 1 124 ? -8.579 -0.758 -4.575 1.00 92.12 124 GLU A C 1
ATOM 1047 O O . GLU A 1 124 ? -8.657 -1.813 -5.209 1.00 92.12 124 GLU A O 1
ATOM 1052 N N . LYS A 1 125 ? -8.363 0.419 -5.175 1.00 93.06 125 LYS A N 1
ATOM 1053 C CA . LYS A 1 125 ? -8.174 0.552 -6.624 1.00 93.06 125 LYS A CA 1
ATOM 1054 C C . LYS A 1 125 ? -6.941 -0.215 -7.104 1.00 93.06 125 LYS A C 1
ATOM 1056 O O . LYS A 1 125 ? -7.031 -0.930 -8.101 1.00 93.06 125 LYS A O 1
ATOM 1061 N N . TYR A 1 126 ? -5.829 -0.117 -6.379 1.00 92.00 126 TYR A N 1
ATOM 1062 C CA . TYR A 1 126 ? -4.632 -0.907 -6.662 1.00 92.00 126 TYR A CA 1
ATOM 1063 C C . TYR A 1 126 ? -4.912 -2.417 -6.582 1.00 92.00 126 TYR A C 1
ATOM 1065 O O . TYR A 1 126 ? -4.672 -3.132 -7.555 1.00 92.00 126 TYR A O 1
ATOM 1073 N N . TYR A 1 127 ? -5.489 -2.908 -5.479 1.00 92.06 127 TYR A N 1
ATOM 1074 C CA . TYR A 1 127 ? -5.780 -4.338 -5.318 1.00 92.06 127 TYR A CA 1
ATOM 1075 C C . TYR A 1 127 ? -6.746 -4.868 -6.380 1.00 92.06 127 TYR A C 1
ATOM 1077 O O . TYR A 1 127 ? -6.573 -5.988 -6.865 1.00 92.06 127 TYR A O 1
ATOM 1085 N N . LYS A 1 128 ? -7.719 -4.052 -6.799 1.00 94.81 128 LYS A N 1
ATOM 1086 C CA . LYS A 1 128 ? -8.603 -4.363 -7.926 1.00 94.81 128 LYS A CA 1
ATOM 1087 C C . LYS A 1 128 ? -7.813 -4.566 -9.222 1.00 94.81 12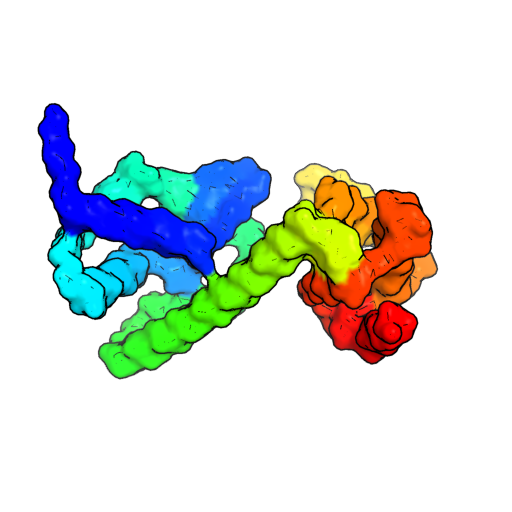8 LYS A C 1
ATOM 1089 O O . LYS A 1 128 ? -8.058 -5.541 -9.924 1.00 94.81 128 LYS A O 1
ATOM 1094 N N . HIS A 1 129 ? -6.884 -3.670 -9.555 1.00 94.94 129 HIS A N 1
ATOM 1095 C CA . HIS A 1 129 ? -6.074 -3.778 -10.777 1.00 94.94 129 HIS A CA 1
ATOM 1096 C C . HIS A 1 129 ? -5.089 -4.948 -10.729 1.00 94.94 129 HIS A C 1
ATOM 1098 O O . HIS A 1 129 ? -4.957 -5.671 -11.717 1.00 94.94 129 HIS A O 1
ATOM 1104 N N . ARG A 1 130 ? -4.475 -5.190 -9.566 1.00 94.94 130 ARG A N 1
ATOM 1105 C CA . ARG A 1 1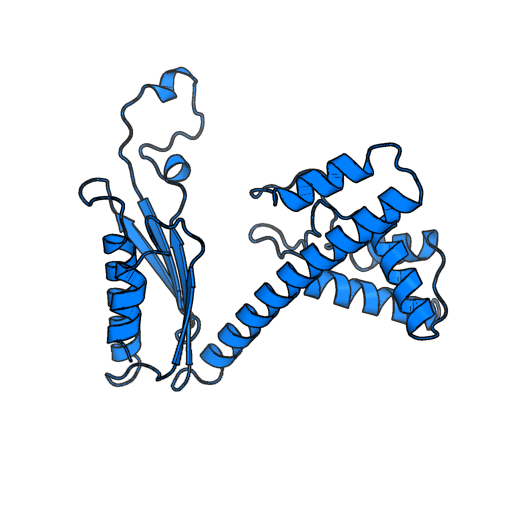30 ? -3.662 -6.384 -9.320 1.00 94.94 130 ARG A CA 1
ATOM 1106 C C . ARG A 1 130 ? -4.462 -7.657 -9.596 1.00 94.94 130 ARG A C 1
ATOM 1108 O O . ARG A 1 130 ? -4.019 -8.477 -10.389 1.00 94.94 130 ARG A O 1
ATOM 1115 N N . THR A 1 131 ? -5.647 -7.779 -8.998 1.00 95.31 131 THR A N 1
ATOM 1116 C CA . THR A 1 131 ? -6.523 -8.954 -9.157 1.00 95.31 131 THR A CA 1
ATOM 1117 C C . THR A 1 131 ? -6.919 -9.147 -10.620 1.00 95.31 131 THR A C 1
ATOM 1119 O O . THR A 1 131 ? -6.723 -10.226 -11.166 1.00 95.31 131 THR A O 1
ATOM 1122 N N . LYS A 1 132 ? -7.346 -8.076 -11.307 1.00 95.56 132 LYS A N 1
ATOM 1123 C CA . LYS A 1 132 ? -7.651 -8.115 -12.747 1.00 95.56 132 LYS A CA 1
ATOM 1124 C C . LYS A 1 132 ? -6.497 -8.649 -13.593 1.00 95.56 132 LYS A C 1
ATOM 1126 O O . LYS A 1 132 ? -6.731 -9.454 -14.486 1.00 95.56 132 LYS A O 1
ATOM 1131 N N . SER A 1 133 ? -5.277 -8.182 -13.326 1.00 95.50 133 SER A N 1
ATOM 1132 C CA . SER A 1 133 ? -4.084 -8.597 -14.069 1.00 95.50 133 SER A CA 1
ATOM 1133 C C . SER A 1 133 ? -3.696 -10.046 -13.789 1.00 95.50 133 SER A C 1
ATOM 1135 O O . SER A 1 133 ? -3.242 -10.732 -14.694 1.00 95.50 133 SER A O 1
ATOM 1137 N N . GLN A 1 134 ? -3.914 -10.532 -12.567 1.00 94.56 134 GLN A N 1
ATOM 1138 C CA . GLN A 1 134 ? -3.653 -11.927 -12.208 1.00 94.56 134 GLN A CA 1
ATOM 1139 C C . GLN A 1 134 ? -4.694 -12.888 -12.796 1.00 94.56 134 GLN A C 1
ATOM 1141 O O . GLN A 1 134 ? -4.333 -13.961 -13.267 1.00 94.56 134 GLN A O 1
ATOM 1146 N N . GLU A 1 135 ? -5.974 -12.513 -12.773 1.00 95.56 135 GLU A N 1
ATOM 1147 C CA . GLU A 1 135 ? -7.071 -13.348 -13.283 1.00 95.56 135 GLU A CA 1
ATOM 1148 C C . GLU A 1 135 ? -7.152 -13.336 -14.814 1.00 95.56 135 GLU A C 1
ATOM 1150 O O . GLU A 1 135 ? -7.503 -14.343 -15.421 1.00 95.56 135 GLU A O 1
ATOM 1155 N N . ASN A 1 136 ? -6.824 -12.205 -15.447 1.00 94.88 136 ASN A N 1
ATOM 1156 C CA . ASN A 1 136 ? -6.918 -12.020 -16.896 1.00 94.88 136 ASN A CA 1
ATOM 1157 C C . ASN A 1 136 ? -5.619 -11.399 -17.450 1.00 94.88 136 ASN A C 1
ATOM 1159 O O . ASN A 1 136 ? -5.640 -10.267 -17.951 1.00 94.88 136 ASN A O 1
ATOM 1163 N N . PRO A 1 137 ? -4.482 -12.120 -17.390 1.00 92.69 137 PRO A N 1
ATOM 1164 C CA . PRO A 1 137 ? -3.171 -11.591 -17.777 1.00 92.69 137 PRO A CA 1
ATOM 1165 C C . PRO A 1 137 ? -3.080 -11.218 -19.261 1.00 92.69 137 PRO A C 1
ATOM 1167 O O . PRO A 1 137 ? -2.302 -10.344 -19.617 1.00 92.69 137 PRO A O 1
ATOM 1170 N N . GLN A 1 138 ? -3.921 -11.816 -20.111 1.00 92.31 138 GLN A N 1
ATOM 1171 C CA . GLN A 1 138 ? -4.035 -11.483 -21.537 1.00 92.31 138 GLN A CA 1
ATOM 1172 C C . GLN A 1 138 ? -4.683 -10.116 -21.794 1.00 92.31 138 GLN A C 1
ATOM 1174 O O . GLN A 1 138 ? -4.466 -9.510 -22.837 1.00 92.31 138 GLN A O 1
ATOM 1179 N N . GLN A 1 139 ? -5.513 -9.637 -20.863 1.00 95.06 139 GLN A N 1
ATOM 1180 C CA . GLN A 1 139 ? -6.275 -8.396 -21.020 1.00 95.06 139 GLN A CA 1
ATOM 1181 C C . GLN A 1 139 ? -5.674 -7.239 -20.224 1.00 95.06 139 GLN A C 1
ATOM 1183 O O . GLN A 1 139 ? -5.724 -6.091 -20.667 1.00 95.06 139 GLN A O 1
ATOM 1188 N N . TYR A 1 140 ? -5.112 -7.530 -19.049 1.00 96.31 140 TYR A N 1
ATOM 1189 C CA . TYR A 1 140 ? -4.657 -6.510 -18.115 1.00 96.31 140 TYR A CA 1
ATOM 1190 C C . TYR A 1 140 ? -3.232 -6.770 -17.639 1.00 96.31 140 TYR A C 1
ATOM 1192 O O . TYR A 1 140 ? -2.914 -7.828 -17.094 1.00 96.31 140 TYR A O 1
ATOM 1200 N N . LEU A 1 141 ? -2.407 -5.732 -17.715 1.00 95.81 141 LEU A N 1
ATOM 1201 C CA . LEU A 1 141 ? -1.089 -5.675 -17.105 1.00 95.81 141 LEU A CA 1
ATOM 1202 C C . LEU A 1 141 ? -1.109 -4.670 -15.952 1.00 95.81 141 LEU A C 1
ATOM 1204 O O . LEU A 1 141 ? -1.438 -3.507 -16.154 1.00 95.81 141 LEU A O 1
ATOM 1208 N N . SER A 1 142 ? -0.751 -5.092 -14.739 1.00 96.75 142 SER A N 1
ATOM 1209 C CA . SER A 1 142 ? -0.579 -4.190 -13.594 1.00 96.75 142 SER A CA 1
ATOM 1210 C C . SER A 1 142 ? 0.874 -4.193 -13.131 1.00 96.75 142 SER A C 1
ATOM 1212 O O . SER A 1 142 ? 1.383 -5.234 -12.706 1.00 96.75 142 SER A O 1
ATOM 1214 N N . LEU A 1 143 ? 1.510 -3.021 -13.186 1.00 95.69 143 LEU A N 1
ATOM 1215 C CA . LEU A 1 143 ? 2.900 -2.795 -12.793 1.00 95.69 143 LEU A CA 1
ATOM 1216 C C . LEU A 1 143 ? 2.990 -1.821 -11.612 1.00 95.69 143 LEU A C 1
ATOM 1218 O O . LEU A 1 143 ? 2.279 -0.815 -11.583 1.00 95.69 143 LEU A O 1
ATOM 1222 N N . ILE A 1 144 ? 3.903 -2.085 -10.678 1.00 94.31 144 ILE A N 1
ATOM 1223 C CA . ILE A 1 144 ? 4.384 -1.094 -9.704 1.00 94.31 144 ILE A CA 1
ATOM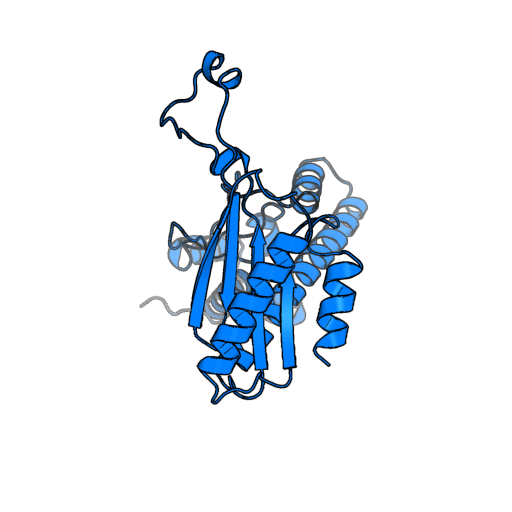 1224 C C . ILE A 1 144 ? 5.856 -0.836 -9.984 1.00 94.31 144 ILE A C 1
ATOM 1226 O O . ILE A 1 144 ? 6.608 -1.802 -10.064 1.00 94.31 144 ILE A O 1
ATOM 1230 N N . ILE A 1 145 ? 6.265 0.428 -10.079 1.00 91.94 145 ILE A N 1
ATOM 1231 C CA . ILE A 1 145 ? 7.672 0.827 -10.173 1.00 91.94 145 ILE A CA 1
ATOM 1232 C C . ILE A 1 145 ? 8.057 1.749 -9.014 1.00 91.94 145 ILE A C 1
ATOM 1234 O O . ILE A 1 145 ? 7.374 2.742 -8.743 1.00 91.94 145 ILE A O 1
ATOM 1238 N N . ASP A 1 146 ? 9.160 1.414 -8.349 1.00 89.19 146 ASP A N 1
ATOM 1239 C CA . ASP A 1 146 ? 9.694 2.147 -7.201 1.00 89.19 146 ASP A CA 1
ATOM 1240 C C . ASP A 1 146 ? 11.221 2.289 -7.300 1.00 89.19 146 ASP A C 1
ATOM 1242 O O . ASP A 1 146 ? 11.917 1.346 -7.688 1.00 89.19 146 ASP A O 1
ATOM 1246 N N . ASN A 1 147 ? 11.737 3.472 -6.957 1.00 86.44 147 ASN A N 1
ATOM 1247 C CA . ASN A 1 147 ? 13.176 3.746 -6.936 1.00 86.44 147 ASN A CA 1
ATOM 1248 C C . ASN A 1 147 ? 13.599 3.851 -5.481 1.00 86.44 147 ASN A C 1
ATOM 1250 O O . ASN A 1 147 ? 13.160 4.737 -4.748 1.00 86.44 147 ASN A O 1
ATOM 1254 N N . MET A 1 148 ? 14.483 2.953 -5.071 1.00 85.00 148 MET A N 1
ATOM 1255 C CA . MET A 1 148 ? 14.933 2.901 -3.696 1.00 85.00 148 MET A CA 1
ATOM 1256 C C . MET A 1 148 ? 15.797 4.119 -3.352 1.00 85.00 148 MET A C 1
ATOM 1258 O O . MET A 1 148 ? 16.624 4.566 -4.146 1.00 85.00 148 MET A O 1
ATOM 1262 N N . ASP A 1 149 ? 15.630 4.628 -2.131 1.00 79.94 149 ASP A N 1
ATOM 1263 C CA . ASP A 1 149 ? 16.464 5.703 -1.596 1.00 79.94 149 ASP A CA 1
ATOM 1264 C C . ASP A 1 149 ? 17.948 5.294 -1.559 1.00 79.94 149 ASP A C 1
ATOM 1266 O O . ASP A 1 149 ? 18.333 4.326 -0.895 1.00 79.94 149 ASP A O 1
ATOM 1270 N N . GLN A 1 150 ? 18.766 6.092 -2.244 1.00 75.19 150 GLN A N 1
ATOM 1271 C CA . GLN A 1 150 ? 20.191 5.876 -2.503 1.00 75.19 150 GLN A CA 1
ATOM 1272 C C . GLN A 1 150 ? 21.006 5.765 -1.214 1.00 75.19 150 GLN A C 1
ATOM 1274 O O . GLN A 1 150 ? 21.949 4.978 -1.120 1.00 75.19 150 GLN A O 1
ATOM 1279 N N . SER A 1 151 ? 20.602 6.504 -0.172 1.00 73.44 151 SER A N 1
ATOM 1280 C CA . SER A 1 151 ? 21.292 6.501 1.124 1.00 73.44 151 SER A CA 1
ATOM 1281 C C . SER A 1 151 ? 21.399 5.098 1.741 1.00 73.44 151 SER A C 1
ATOM 1283 O O . SER A 1 151 ? 22.297 4.832 2.544 1.00 73.44 151 SER A O 1
ATOM 1285 N N . LYS A 1 152 ? 20.507 4.184 1.335 1.00 76.69 152 LYS A N 1
ATOM 1286 C CA . LYS A 1 152 ? 20.408 2.810 1.838 1.00 76.69 152 LYS A CA 1
ATOM 1287 C C . LYS A 1 152 ? 21.188 1.793 1.001 1.00 76.69 152 LYS A C 1
ATOM 1289 O O . LYS A 1 152 ? 21.377 0.669 1.469 1.00 76.69 152 LYS A O 1
ATOM 1294 N N . THR A 1 153 ? 21.607 2.152 -0.210 1.00 85.31 153 THR A N 1
ATOM 1295 C CA . THR A 1 153 ? 22.246 1.246 -1.182 1.00 85.31 153 THR A CA 1
ATOM 1296 C C . THR A 1 153 ? 23.681 1.609 -1.523 1.00 85.31 153 THR A C 1
ATOM 1298 O O . THR A 1 153 ? 24.365 0.790 -2.127 1.00 85.31 153 THR A O 1
ATOM 1301 N N . ASN A 1 154 ? 24.158 2.778 -1.096 1.00 86.06 154 ASN A N 1
ATOM 1302 C CA . ASN A 1 154 ? 25.542 3.200 -1.288 1.00 86.06 154 ASN A CA 1
ATOM 1303 C C . ASN A 1 154 ? 26.560 2.168 -0.771 1.00 86.06 154 ASN A C 1
ATOM 1305 O O . ASN A 1 154 ? 26.404 1.598 0.314 1.00 86.06 154 ASN A O 1
ATOM 1309 N N . LEU A 1 155 ? 27.625 1.971 -1.549 1.00 86.00 155 LEU A N 1
ATOM 1310 C CA . LEU A 1 155 ? 28.693 1.014 -1.273 1.00 86.00 155 LEU A CA 1
ATOM 1311 C C . LEU A 1 155 ? 30.006 1.729 -0.903 1.00 86.00 155 LEU A C 1
ATOM 1313 O O . LEU A 1 155 ? 30.288 2.796 -1.448 1.00 86.00 155 LEU A O 1
ATOM 1317 N N . PRO A 1 156 ? 30.845 1.142 -0.032 1.00 85.12 156 PRO A N 1
ATOM 1318 C CA . PRO A 1 156 ? 30.588 -0.061 0.766 1.00 85.12 156 PRO A CA 1
ATOM 1319 C C . PRO A 1 156 ? 29.563 0.185 1.889 1.00 85.12 156 PRO A C 1
ATOM 1321 O O . PRO A 1 156 ? 29.479 1.276 2.457 1.00 85.12 156 PRO A O 1
ATOM 1324 N N . ARG A 1 157 ? 28.784 -0.852 2.228 1.00 78.25 157 ARG A N 1
ATOM 1325 C CA . ARG A 1 157 ? 27.824 -0.809 3.338 1.00 78.25 157 ARG A CA 1
ATOM 1326 C C . ARG A 1 157 ? 28.496 -1.279 4.621 1.00 78.25 157 ARG A C 1
ATOM 1328 O O . ARG A 1 157 ? 28.849 -2.449 4.745 1.00 78.25 157 ARG A O 1
ATOM 1335 N N . PHE A 1 158 ? 28.612 -0.382 5.591 1.00 78.19 158 PHE A N 1
ATOM 1336 C CA . PHE A 1 158 ? 29.152 -0.710 6.905 1.00 78.19 158 PHE A CA 1
ATOM 1337 C C . PHE A 1 158 ? 28.025 -1.098 7.879 1.00 78.19 158 PHE A C 1
ATOM 1339 O O . PHE A 1 158 ? 26.975 -0.449 7.880 1.00 78.19 158 PHE A O 1
ATOM 1346 N N . PRO A 1 159 ? 28.210 -2.137 8.716 1.00 74.69 159 PRO A N 1
ATOM 1347 C CA . PRO A 1 159 ? 27.233 -2.513 9.744 1.00 74.69 159 PRO A CA 1
ATOM 1348 C C . PRO A 1 159 ? 27.098 -1.446 10.840 1.00 74.69 159 PRO A C 1
ATOM 1350 O O . PRO A 1 159 ? 26.028 -1.296 11.426 1.00 74.69 159 PRO A O 1
ATOM 1353 N N . PHE A 1 160 ? 28.160 -0.670 11.071 1.00 77.12 160 PHE A N 1
ATOM 1354 C CA . PHE A 1 160 ? 28.187 0.482 11.963 1.00 77.12 160 PHE A CA 1
ATOM 1355 C C . PHE A 1 160 ? 28.759 1.667 11.191 1.00 77.12 160 PHE A C 1
ATOM 1357 O O . PHE A 1 160 ? 29.807 1.534 10.571 1.00 77.12 160 PHE A O 1
ATOM 1364 N N . VAL A 1 161 ? 28.059 2.802 11.207 1.00 71.50 161 VAL A N 1
ATOM 1365 C CA . VAL A 1 161 ? 28.502 4.037 10.548 1.00 71.50 161 VAL A CA 1
ATOM 1366 C C . VAL A 1 161 ? 28.944 5.006 11.636 1.00 71.50 161 VAL A C 1
ATOM 1368 O O . VAL A 1 161 ? 28.121 5.494 12.415 1.00 71.50 161 VAL A O 1
ATOM 1371 N N . LEU A 1 162 ? 30.244 5.267 11.714 1.00 77.94 162 LEU A N 1
ATOM 1372 C CA . LEU A 1 162 ? 30.803 6.321 12.548 1.00 77.94 162 LEU A CA 1
ATOM 1373 C C . LEU A 1 162 ? 30.579 7.675 11.874 1.00 77.94 162 LEU A C 1
ATOM 1375 O O . LEU A 1 162 ? 30.458 7.785 10.656 1.00 77.94 162 LEU A O 1
ATOM 1379 N N . LYS A 1 163 ? 30.581 8.755 12.660 1.00 76.81 163 LYS A N 1
ATOM 1380 C CA . LYS A 1 163 ? 30.456 10.115 12.110 1.00 76.81 163 LYS A CA 1
ATOM 1381 C C . LYS A 1 163 ? 31.571 10.438 11.099 1.00 76.81 163 LYS A C 1
ATOM 1383 O O . LYS A 1 163 ? 31.323 11.178 10.152 1.00 76.81 163 LYS A O 1
ATOM 1388 N N . ALA A 1 164 ? 32.760 9.857 11.282 1.00 78.06 164 ALA A N 1
ATOM 1389 C CA . ALA A 1 164 ? 33.888 9.965 10.356 1.00 78.06 164 ALA A CA 1
ATOM 1390 C C . ALA A 1 164 ? 33.635 9.270 9.002 1.00 78.06 164 ALA A C 1
ATOM 1392 O O . ALA A 1 164 ? 34.202 9.673 7.993 1.00 78.06 164 ALA A O 1
ATOM 1393 N N . ASP A 1 165 ? 32.728 8.290 8.941 1.00 74.75 165 ASP A N 1
ATOM 1394 C CA . ASP A 1 165 ? 32.437 7.534 7.715 1.00 74.75 165 ASP A CA 1
ATOM 1395 C C . ASP A 1 165 ? 31.507 8.296 6.759 1.00 74.75 165 ASP A C 1
ATOM 1397 O O . ASP A 1 165 ? 31.297 7.890 5.612 1.00 74.75 165 ASP A O 1
ATOM 1401 N N . ASN A 1 166 ? 30.917 9.405 7.217 1.00 73.94 166 ASN A N 1
ATOM 1402 C CA . ASN A 1 166 ? 30.093 10.262 6.368 1.00 73.94 166 ASN A CA 1
ATOM 1403 C C . ASN A 1 166 ? 30.917 11.037 5.337 1.00 73.94 166 ASN A C 1
ATOM 1405 O O . ASN A 1 166 ? 30.366 11.387 4.298 1.00 73.94 166 ASN A O 1
ATOM 1409 N N . SER A 1 167 ? 32.205 11.288 5.595 1.00 78.00 167 SER A N 1
ATOM 1410 C CA . SER A 1 167 ? 33.101 11.950 4.638 1.00 78.00 167 SER A CA 1
ATOM 1411 C C . SER A 1 167 ? 33.779 10.987 3.663 1.00 78.00 167 SER A C 1
ATOM 1413 O O . SER A 1 167 ? 34.511 11.438 2.787 1.00 78.00 167 SER A O 1
ATOM 1415 N N . LEU A 1 168 ? 33.575 9.673 3.804 1.00 81.00 168 LEU A N 1
ATOM 1416 C CA . LEU A 1 168 ? 34.121 8.700 2.863 1.00 81.00 168 LEU A CA 1
ATOM 1417 C C . LEU A 1 168 ? 33.404 8.804 1.517 1.00 81.00 168 LEU A C 1
ATOM 1419 O O . LEU A 1 168 ? 32.173 8.852 1.460 1.00 81.00 168 LEU A O 1
ATOM 1423 N N . THR A 1 169 ? 34.178 8.762 0.434 1.00 83.31 169 THR A N 1
ATOM 1424 C CA . THR A 1 169 ? 33.638 8.585 -0.914 1.00 83.31 169 THR A CA 1
ATOM 1425 C C . THR A 1 169 ? 32.927 7.240 -0.982 1.00 83.31 169 THR A C 1
ATOM 1427 O O . THR A 1 169 ? 33.538 6.191 -0.771 1.00 83.31 169 THR A O 1
ATOM 1430 N N . LYS A 1 170 ? 31.628 7.275 -1.270 1.00 85.06 170 LYS A N 1
ATOM 1431 C CA . LYS A 1 170 ? 30.803 6.082 -1.454 1.00 85.06 170 LYS A CA 1
ATOM 1432 C C . LYS A 1 170 ? 30.438 5.964 -2.923 1.00 85.06 170 LYS A C 1
ATOM 1434 O O . LYS A 1 170 ? 30.121 6.960 -3.567 1.00 85.06 170 LYS A O 1
ATOM 1439 N N . LEU A 1 171 ? 30.460 4.743 -3.440 1.00 87.19 171 LEU A N 1
ATOM 1440 C CA . LEU A 1 171 ? 29.871 4.453 -4.734 1.00 87.19 171 LEU A CA 1
ATOM 1441 C C . LEU A 1 171 ? 28.354 4.517 -4.582 1.00 87.19 171 LEU A C 1
ATOM 1443 O O . LEU A 1 171 ? 27.763 3.729 -3.836 1.00 87.19 171 LEU A O 1
ATOM 1447 N N . HIS A 1 172 ? 27.733 5.442 -5.302 1.00 86.81 172 HIS A N 1
ATOM 1448 C CA . HIS A 1 172 ? 26.287 5.484 -5.399 1.00 86.81 172 HIS A CA 1
ATOM 1449 C C . HIS A 1 172 ? 25.808 4.318 -6.253 1.00 86.81 172 HIS A C 1
ATOM 1451 O O . HIS A 1 172 ? 26.100 4.217 -7.447 1.00 86.81 172 HIS A O 1
ATOM 1457 N N . HIS A 1 173 ? 25.114 3.406 -5.589 1.00 88.56 173 HIS A N 1
ATOM 1458 C CA . HIS A 1 173 ? 24.524 2.235 -6.198 1.00 88.56 173 HIS A CA 1
ATOM 1459 C C . HIS A 1 173 ? 23.019 2.350 -6.025 1.00 88.56 173 HIS A C 1
ATOM 1461 O O . HIS A 1 173 ? 22.527 2.528 -4.913 1.00 88.56 173 HIS A O 1
ATOM 1467 N N . HIS A 1 174 ? 22.289 2.260 -7.123 1.00 88.25 174 HIS A N 1
ATOM 1468 C CA . HIS A 1 174 ? 20.853 2.487 -7.179 1.00 88.25 174 HIS A CA 1
ATOM 1469 C C . HIS A 1 174 ? 20.126 1.170 -7.384 1.00 88.25 174 HIS A C 1
ATOM 1471 O O . HIS A 1 174 ? 20.647 0.257 -8.026 1.00 88.25 174 HIS A O 1
ATOM 1477 N N . VAL A 1 175 ? 18.910 1.083 -6.850 1.00 90.69 175 VAL A N 1
ATOM 1478 C CA . VAL A 1 175 ? 18.025 -0.066 -7.049 1.00 90.69 175 VAL A CA 1
ATOM 1479 C C . VAL A 1 175 ? 16.655 0.434 -7.481 1.00 90.69 175 VAL A C 1
ATOM 1481 O O . VAL A 1 175 ? 16.023 1.214 -6.769 1.00 90.69 175 VAL A O 1
ATOM 1484 N N . THR A 1 176 ? 16.191 -0.045 -8.629 1.00 91.19 176 THR A N 1
ATOM 1485 C CA . THR A 1 176 ? 14.836 0.190 -9.134 1.00 91.19 176 THR A CA 1
ATOM 1486 C C . THR A 1 176 ? 14.083 -1.131 -9.143 1.00 91.19 176 THR A C 1
ATOM 1488 O O . THR A 1 176 ? 14.509 -2.096 -9.780 1.00 91.19 176 THR A O 1
ATOM 1491 N N . GLY A 1 177 ? 12.975 -1.192 -8.413 1.00 93.12 177 GLY A N 1
ATOM 1492 C CA . GLY A 1 177 ? 12.113 -2.365 -8.341 1.00 93.12 177 GLY A CA 1
ATOM 1493 C C . GLY A 1 177 ? 10.918 -2.229 -9.276 1.00 93.12 177 GLY A C 1
ATOM 1494 O O . GLY A 1 177 ? 10.280 -1.176 -9.304 1.00 93.12 177 GLY A O 1
ATOM 1495 N N . VAL A 1 178 ? 10.580 -3.300 -9.999 1.00 95.06 178 VAL A N 1
ATOM 1496 C CA . VAL A 1 178 ? 9.307 -3.404 -10.723 1.00 95.06 178 VAL A CA 1
ATOM 1497 C C . VAL A 1 178 ? 8.574 -4.673 -10.307 1.00 95.06 178 VAL A C 1
ATOM 1499 O O . VAL A 1 178 ? 9.113 -5.770 -10.422 1.00 95.06 178 VAL A O 1
ATOM 1502 N N . LEU A 1 179 ? 7.332 -4.547 -9.843 1.00 95.62 179 LEU A N 1
ATOM 1503 C CA . LEU A 1 179 ? 6.448 -5.690 -9.609 1.00 95.62 179 LEU A CA 1
ATOM 1504 C C . LEU A 1 179 ? 5.488 -5.835 -10.784 1.00 95.62 179 LEU A C 1
ATOM 1506 O O . LEU A 1 179 ? 4.704 -4.928 -11.051 1.00 95.62 179 LEU A O 1
ATOM 1510 N N . CYS A 1 180 ? 5.531 -6.985 -11.454 1.00 96.00 180 CYS A N 1
ATOM 1511 C CA . CYS A 1 180 ? 4.617 -7.353 -12.527 1.00 96.00 180 CYS A CA 1
ATOM 1512 C C . CYS A 1 180 ? 3.602 -8.373 -12.016 1.00 96.00 180 CYS A C 1
ATOM 1514 O O . CYS A 1 180 ? 3.927 -9.539 -11.783 1.00 96.00 180 CYS A O 1
ATOM 1516 N N . HIS A 1 181 ? 2.354 -7.940 -11.835 1.00 93.88 181 HIS A N 1
ATOM 1517 C CA . HIS A 1 181 ? 1.320 -8.811 -11.279 1.00 93.88 181 HIS A CA 1
ATOM 1518 C C . HIS A 1 181 ? 0.815 -9.859 -12.271 1.00 93.88 181 HIS A C 1
ATOM 1520 O O . HIS A 1 181 ? 0.552 -10.978 -11.842 1.00 93.88 181 HIS A O 1
ATOM 1526 N N . GLY A 1 182 ? 0.737 -9.531 -13.565 1.00 88.12 182 GLY A N 1
ATOM 1527 C CA . GLY A 1 182 ? 0.261 -10.457 -14.600 1.00 88.12 182 GLY A CA 1
ATOM 1528 C C . GLY A 1 182 ? 1.163 -11.680 -14.769 1.00 88.12 182 GLY A C 1
ATOM 1529 O O . GLY A 1 182 ? 0.669 -12.794 -14.889 1.00 88.12 182 GLY A O 1
ATOM 1530 N N . LEU A 1 183 ? 2.484 -11.489 -14.674 1.00 90.00 183 LEU A N 1
ATOM 1531 C CA . LEU A 1 183 ? 3.463 -12.585 -14.685 1.00 90.00 183 LEU A CA 1
ATOM 1532 C C . LEU A 1 183 ? 3.821 -13.112 -13.289 1.00 90.00 183 LEU A C 1
ATOM 1534 O O . LEU A 1 183 ? 4.612 -14.041 -13.173 1.00 90.00 183 LEU A O 1
ATOM 1538 N N . GLN A 1 184 ? 3.299 -12.494 -12.224 1.00 92.06 184 GLN A N 1
ATOM 1539 C CA . GLN A 1 184 ? 3.701 -12.763 -10.837 1.00 92.06 184 GLN A CA 1
ATOM 1540 C C . GLN A 1 184 ? 5.226 -12.701 -10.626 1.00 92.06 184 GLN A C 1
ATOM 1542 O O . GLN A 1 184 ? 5.802 -13.481 -9.868 1.00 92.06 184 GLN A O 1
ATOM 1547 N N . LYS A 1 185 ? 5.885 -11.749 -11.296 1.00 94.88 185 LYS A N 1
ATOM 1548 C CA . LYS A 1 185 ? 7.345 -11.610 -11.325 1.00 94.88 185 LYS A CA 1
ATOM 1549 C C . LYS A 1 185 ? 7.781 -10.284 -10.710 1.00 94.88 185 LYS A C 1
ATOM 1551 O O . LYS A 1 185 ? 7.146 -9.250 -10.916 1.00 94.88 185 LYS A O 1
ATOM 1556 N N . ALA A 1 186 ? 8.877 -10.321 -9.958 1.00 95.88 186 ALA A N 1
ATOM 1557 C CA . ALA A 1 186 ? 9.546 -9.144 -9.420 1.00 95.88 186 ALA A CA 1
ATOM 1558 C C . ALA A 1 186 ? 10.878 -8.933 -10.148 1.00 95.88 186 ALA A C 1
ATOM 1560 O O . ALA A 1 186 ? 11.649 -9.876 -10.320 1.00 95.88 186 ALA A O 1
ATOM 1561 N N . TYR A 1 187 ? 11.141 -7.697 -10.554 1.00 96.38 187 TYR A N 1
ATOM 1562 C CA . TYR A 1 187 ? 12.377 -7.276 -11.203 1.00 96.38 187 TYR A CA 1
ATOM 1563 C C . TYR A 1 187 ? 13.118 -6.321 -10.276 1.00 96.38 187 TYR A C 1
ATOM 1565 O O . TYR A 1 187 ? 12.510 -5.429 -9.681 1.00 96.38 187 TYR A O 1
ATOM 1573 N N . ALA A 1 188 ? 14.430 -6.500 -10.178 1.00 95.19 188 ALA A N 1
ATOM 1574 C CA . ALA A 1 188 ? 15.323 -5.601 -9.468 1.00 95.19 188 ALA A CA 1
ATOM 1575 C C . ALA A 1 188 ? 16.437 -5.181 -10.426 1.00 95.19 188 ALA A C 1
ATOM 1577 O O . ALA A 1 188 ? 17.245 -6.006 -10.850 1.00 95.19 188 ALA A O 1
ATOM 1578 N N . PHE A 1 189 ? 16.450 -3.902 -10.781 1.00 92.94 189 PHE A N 1
ATOM 1579 C CA . PHE A 1 189 ? 17.456 -3.303 -11.645 1.00 92.94 189 PHE A CA 1
ATOM 1580 C C . PHE A 1 189 ? 18.472 -2.559 -10.788 1.00 92.94 189 PHE A C 1
ATOM 1582 O O . PHE A 1 189 ? 18.093 -1.774 -9.919 1.00 92.94 189 PHE A O 1
ATOM 1589 N N . THR A 1 190 ? 19.756 -2.787 -11.046 1.00 91.75 190 THR A N 1
ATOM 1590 C CA . THR A 1 190 ? 20.862 -2.134 -10.341 1.00 91.75 190 THR A CA 1
ATOM 1591 C C . THR A 1 190 ? 21.670 -1.278 -11.299 1.00 91.75 190 THR A C 1
ATOM 1593 O O . THR A 1 190 ? 21.984 -1.726 -12.401 1.00 91.75 190 THR A O 1
ATOM 1596 N N . TRP A 1 191 ? 22.019 -0.062 -10.891 1.00 89.56 191 TRP A N 1
ATOM 1597 C CA . TRP A 1 191 ? 22.769 0.877 -11.729 1.00 89.56 191 TRP A CA 1
ATOM 1598 C C . TRP A 1 191 ? 23.584 1.853 -10.871 1.00 89.56 191 TRP A C 1
ATOM 1600 O O . TRP A 1 191 ? 23.417 1.912 -9.655 1.00 89.56 191 TRP A O 1
ATOM 1610 N N . THR A 1 192 ? 24.498 2.600 -11.487 1.00 88.62 192 THR A N 1
ATOM 1611 C CA . THR A 1 192 ? 25.378 3.578 -10.821 1.00 88.62 192 THR A CA 1
ATOM 1612 C C . THR A 1 192 ? 25.249 4.954 -11.476 1.00 88.62 192 THR A C 1
ATOM 1614 O O . THR A 1 192 ? 24.639 5.087 -12.537 1.00 88.62 192 THR A O 1
ATOM 1617 N N . ASP A 1 193 ? 25.876 5.977 -10.889 1.00 85.00 193 ASP A N 1
ATOM 1618 C CA . ASP A 1 193 ? 25.883 7.366 -11.391 1.00 85.00 193 ASP A CA 1
ATOM 1619 C C . ASP A 1 193 ? 26.497 7.562 -12.792 1.00 85.00 193 ASP A C 1
ATOM 1621 O O . ASP A 1 193 ? 26.546 8.684 -13.292 1.00 85.00 193 ASP A O 1
ATOM 1625 N N . GLN A 1 194 ? 26.940 6.491 -13.461 1.00 80.12 194 GLN A N 1
ATOM 1626 C CA . GLN A 1 194 ? 27.301 6.537 -14.880 1.00 80.12 194 GLN A CA 1
ATOM 1627 C C . GLN A 1 194 ? 26.138 7.045 -15.748 1.00 80.12 194 GLN A C 1
ATOM 1629 O O . GLN A 1 194 ? 26.360 7.675 -16.782 1.00 80.12 194 GLN A O 1
ATOM 1634 N N . PHE A 1 195 ? 24.901 6.788 -15.322 1.00 73.94 195 PHE A N 1
ATOM 1635 C CA . PHE A 1 195 ? 23.700 7.273 -15.986 1.00 73.94 195 PHE A CA 1
ATOM 1636 C C . PHE A 1 195 ? 23.096 8.420 -15.186 1.00 73.94 195 PHE A C 1
ATOM 1638 O O . PHE A 1 195 ? 23.002 8.367 -13.959 1.00 73.94 195 PHE A O 1
ATOM 1645 N N . ALA A 1 196 ? 22.642 9.459 -15.886 1.00 69.75 196 ALA A N 1
ATOM 1646 C CA . ALA A 1 196 ? 21.934 10.545 -15.233 1.00 69.75 196 ALA A CA 1
ATOM 1647 C C . ALA A 1 196 ? 20.690 9.992 -14.515 1.00 69.75 196 ALA A C 1
ATOM 1649 O O . ALA A 1 196 ? 19.837 9.362 -15.136 1.00 69.75 196 ALA A O 1
ATOM 1650 N N . SER A 1 197 ? 20.582 10.263 -13.211 1.00 65.56 197 SER A N 1
ATOM 1651 C CA . SER A 1 197 ? 19.371 10.035 -12.414 1.00 65.56 197 SER A CA 1
ATOM 1652 C C . SER A 1 197 ? 18.234 10.894 -12.982 1.00 65.56 197 SER A C 1
ATOM 1654 O O . SER A 1 197 ? 18.085 12.066 -12.631 1.00 65.56 197 SER A O 1
ATOM 1656 N N . ASN A 1 198 ? 17.476 10.344 -13.923 1.00 73.12 198 ASN A N 1
ATOM 1657 C CA . ASN A 1 198 ? 16.288 10.947 -14.516 1.00 73.12 198 ASN A CA 1
ATOM 1658 C C . ASN A 1 198 ? 15.334 9.841 -15.009 1.00 73.12 198 ASN A C 1
ATOM 1660 O O . ASN A 1 198 ? 15.562 8.650 -14.785 1.00 73.12 198 ASN A O 1
ATOM 1664 N N . CYS A 1 199 ? 14.274 10.233 -15.714 1.00 84.38 199 CYS A N 1
ATOM 1665 C CA . CYS A 1 199 ? 13.289 9.322 -16.294 1.00 84.38 199 CYS A CA 1
ATOM 1666 C C . CYS A 1 199 ? 13.851 8.197 -17.180 1.00 84.38 199 CYS A C 1
ATOM 1668 O O . CYS A 1 199 ? 13.152 7.206 -17.372 1.00 84.38 199 CYS A O 1
ATOM 1670 N N . ASN A 1 200 ? 15.076 8.298 -17.710 1.00 87.69 200 ASN A N 1
ATOM 1671 C CA . ASN A 1 200 ? 15.637 7.295 -18.622 1.00 87.69 200 ASN A CA 1
ATOM 1672 C C . ASN A 1 200 ? 15.741 5.917 -17.969 1.00 87.69 200 ASN A C 1
ATOM 1674 O O . ASN A 1 200 ? 15.442 4.912 -18.606 1.00 87.69 200 ASN A O 1
ATOM 1678 N N . VAL A 1 201 ? 16.119 5.867 -16.689 1.00 87.88 201 VAL A N 1
ATOM 1679 C CA . VAL A 1 201 ? 16.191 4.606 -15.943 1.00 87.88 201 VAL A CA 1
ATOM 1680 C C . VAL A 1 201 ? 14.798 3.999 -15.804 1.00 87.88 201 VAL A C 1
ATOM 1682 O O . VAL A 1 201 ? 14.614 2.823 -16.110 1.00 87.88 201 VAL A O 1
ATOM 1685 N N . THR A 1 202 ? 13.808 4.802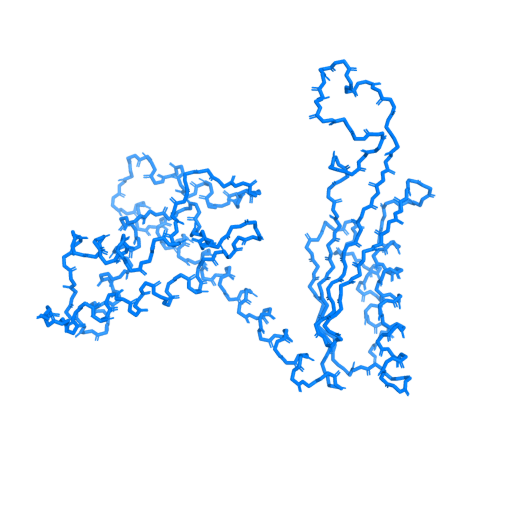 -15.401 1.00 89.75 202 THR A N 1
ATOM 1686 C CA . THR A 1 202 ? 12.406 4.376 -15.292 1.00 89.75 202 THR A CA 1
ATOM 1687 C C . THR A 1 202 ? 11.896 3.830 -16.625 1.00 89.75 202 THR A C 1
ATOM 1689 O O . THR A 1 202 ? 11.322 2.742 -16.660 1.00 89.75 202 THR A O 1
ATOM 1692 N N . LEU A 1 203 ? 12.137 4.548 -17.724 1.00 91.81 203 LEU A N 1
ATOM 1693 C CA . LEU A 1 203 ? 11.736 4.135 -19.069 1.00 91.81 203 LEU A CA 1
ATOM 1694 C C . LEU A 1 203 ? 12.424 2.840 -19.498 1.00 91.81 203 LEU A C 1
ATOM 1696 O O . LEU A 1 203 ? 11.752 1.932 -19.973 1.00 91.81 203 LEU A O 1
ATOM 1700 N N . ASN A 1 204 ? 13.730 2.707 -19.265 1.00 92.44 204 ASN A N 1
ATOM 1701 C CA . ASN A 1 204 ? 14.465 1.491 -19.599 1.00 92.44 204 ASN A CA 1
ATOM 1702 C C . ASN A 1 204 ? 13.975 0.276 -18.790 1.00 92.44 204 ASN A C 1
ATOM 1704 O O . ASN A 1 204 ? 13.805 -0.813 -19.341 1.00 92.44 204 ASN A O 1
ATOM 1708 N N . CYS A 1 205 ? 13.688 0.465 -17.496 1.00 93.00 205 CYS A N 1
ATOM 1709 C CA . CYS A 1 205 ? 13.083 -0.573 -16.658 1.00 93.00 205 CYS A CA 1
ATOM 1710 C C . CYS A 1 205 ? 11.706 -0.977 -17.200 1.00 93.00 205 CYS A C 1
ATOM 1712 O O . CYS A 1 205 ? 11.434 -2.167 -17.347 1.00 93.00 205 CYS A O 1
ATOM 1714 N N . LEU A 1 206 ? 10.853 -0.004 -17.547 1.00 94.38 206 LEU A N 1
ATOM 1715 C CA . LEU A 1 206 ? 9.538 -0.269 -18.135 1.00 94.38 206 LEU A CA 1
ATOM 1716 C C . LEU A 1 206 ? 9.651 -1.011 -19.468 1.00 94.38 206 LEU A C 1
ATOM 1718 O O . LEU A 1 206 ? 8.998 -2.034 -19.631 1.00 94.38 206 LEU A O 1
ATOM 1722 N N . MET A 1 207 ? 10.499 -0.550 -20.387 1.00 95.12 207 MET A N 1
ATOM 1723 C CA . MET A 1 207 ? 10.719 -1.201 -21.682 1.00 95.12 207 MET A CA 1
ATOM 1724 C C . MET A 1 207 ? 11.186 -2.647 -21.516 1.00 95.12 207 MET A C 1
ATOM 1726 O O . MET A 1 207 ? 10.643 -3.537 -22.162 1.00 95.12 207 MET A O 1
ATOM 1730 N N . THR A 1 208 ? 12.133 -2.895 -20.607 1.00 96.25 208 THR A N 1
ATOM 1731 C CA . THR A 1 208 ? 12.642 -4.249 -20.338 1.00 96.25 208 THR A CA 1
ATOM 1732 C C . THR A 1 208 ? 11.543 -5.168 -19.801 1.00 96.25 208 THR A C 1
ATOM 1734 O O . THR A 1 208 ? 11.434 -6.320 -20.215 1.00 96.25 208 THR A O 1
ATOM 1737 N N . VAL A 1 209 ? 10.703 -4.665 -18.890 1.00 96.69 209 VAL A N 1
ATOM 1738 C CA . VAL A 1 209 ? 9.584 -5.442 -18.337 1.00 96.69 209 VAL A CA 1
ATOM 1739 C C . VAL A 1 209 ? 8.505 -5.686 -19.390 1.00 96.69 209 VAL A C 1
ATOM 1741 O O . VAL A 1 209 ? 7.977 -6.791 -19.460 1.00 96.69 209 VAL A O 1
ATOM 1744 N N . LEU A 1 210 ? 8.186 -4.694 -20.223 1.00 95.88 210 LEU A N 1
ATOM 1745 C CA . LEU A 1 210 ? 7.208 -4.839 -21.303 1.00 95.88 210 LEU A CA 1
ATOM 1746 C C . LEU A 1 210 ? 7.678 -5.846 -22.360 1.00 95.88 210 LEU A C 1
ATOM 1748 O O . LEU A 1 210 ? 6.892 -6.691 -22.774 1.00 95.88 210 LEU A O 1
ATOM 1752 N N . ASP A 1 211 ? 8.951 -5.815 -22.748 1.00 95.88 211 ASP A N 1
ATOM 1753 C CA . ASP A 1 211 ? 9.530 -6.797 -23.671 1.00 95.88 211 ASP A CA 1
ATOM 1754 C C . ASP A 1 211 ? 9.449 -8.227 -23.107 1.00 95.88 211 ASP A C 1
ATOM 1756 O O . ASP A 1 211 ? 9.006 -9.148 -23.795 1.00 95.88 211 ASP A O 1
ATOM 1760 N N . ASP A 1 212 ? 9.780 -8.419 -21.826 1.00 96.12 212 ASP A N 1
ATOM 1761 C CA . ASP A 1 212 ? 9.629 -9.720 -21.165 1.00 96.12 212 ASP A CA 1
ATOM 1762 C C . ASP A 1 212 ? 8.155 -10.159 -21.115 1.00 96.12 212 ASP A C 1
ATOM 1764 O O . ASP A 1 212 ? 7.841 -11.311 -21.413 1.00 96.12 212 ASP A O 1
ATOM 1768 N N . VAL A 1 213 ? 7.221 -9.247 -20.821 1.00 95.31 213 VAL A N 1
ATOM 1769 C CA . VAL A 1 213 ? 5.778 -9.540 -20.879 1.00 95.31 213 VAL A CA 1
ATOM 1770 C C . VAL A 1 213 ? 5.351 -9.965 -22.278 1.00 95.31 213 VAL A C 1
ATOM 1772 O O . VAL A 1 213 ? 4.695 -10.997 -22.406 1.00 95.31 213 VAL A O 1
ATOM 1775 N N . ALA A 1 214 ? 5.756 -9.240 -23.319 1.00 95.00 214 ALA A N 1
ATOM 1776 C CA . ALA A 1 214 ? 5.424 -9.586 -24.696 1.00 95.00 214 ALA A CA 1
ATOM 1777 C C . ALA A 1 214 ? 5.971 -10.971 -25.073 1.00 95.00 214 ALA A C 1
ATOM 1779 O O . ALA A 1 214 ? 5.237 -11.794 -25.620 1.00 95.00 214 ALA A O 1
ATOM 1780 N N . LYS A 1 215 ? 7.224 -11.277 -24.713 1.00 94.75 215 LYS A N 1
ATOM 1781 C CA . LYS A 1 215 ? 7.846 -12.593 -24.951 1.00 94.75 215 LYS A CA 1
ATOM 1782 C C . LYS A 1 215 ? 7.096 -13.733 -24.267 1.00 94.75 215 LYS A C 1
ATOM 1784 O O . LYS A 1 215 ? 6.887 -14.776 -24.881 1.00 94.75 215 LYS A O 1
ATOM 1789 N N . ASN A 1 216 ? 6.644 -13.527 -23.030 1.00 92.31 216 ASN A N 1
ATOM 1790 C CA . ASN A 1 216 ? 5.844 -14.514 -22.297 1.00 92.31 216 ASN A CA 1
ATOM 1791 C C . ASN A 1 216 ? 4.401 -14.622 -22.817 1.00 92.31 216 ASN A C 1
ATOM 1793 O O . ASN A 1 216 ? 3.684 -15.551 -22.450 1.00 92.31 216 ASN A O 1
ATOM 1797 N N . ASN A 1 217 ? 3.980 -13.697 -23.679 1.00 89.81 217 ASN A N 1
ATOM 1798 C CA . ASN A 1 217 ? 2.611 -13.566 -24.145 1.00 89.81 217 ASN A CA 1
ATOM 1799 C C . ASN A 1 217 ? 2.481 -13.680 -25.674 1.00 89.81 217 ASN A C 1
ATOM 1801 O O . ASN A 1 217 ? 1.725 -12.951 -26.322 1.00 89.81 217 ASN A O 1
ATOM 1805 N N . GLY A 1 218 ? 3.273 -14.578 -26.269 1.00 88.31 218 GLY A N 1
ATOM 1806 C CA . GLY A 1 218 ? 3.209 -14.881 -27.702 1.00 88.31 218 GLY A CA 1
ATOM 1807 C C . GLY A 1 218 ? 3.610 -13.714 -28.610 1.00 88.31 218 GLY A C 1
ATOM 1808 O O . GLY A 1 218 ? 3.180 -13.660 -29.757 1.00 88.31 218 GLY A O 1
ATOM 1809 N N . GLY A 1 219 ? 4.401 -12.769 -28.097 1.00 91.25 219 GLY A N 1
ATOM 1810 C CA . GLY A 1 219 ? 4.848 -11.574 -28.814 1.00 91.25 219 GLY A CA 1
ATOM 1811 C C . GLY A 1 219 ? 3.909 -10.371 -28.704 1.00 91.25 219 GLY A C 1
ATOM 1812 O O . GLY A 1 219 ? 4.112 -9.395 -29.419 1.00 91.25 219 GLY A O 1
ATOM 1813 N N . SER A 1 220 ? 2.896 -10.409 -27.831 1.00 91.75 220 SER A N 1
ATOM 1814 C CA . SER A 1 220 ? 1.892 -9.340 -27.712 1.00 91.75 220 SER A CA 1
ATOM 1815 C C . SER A 1 220 ? 1.771 -8.793 -26.291 1.00 91.75 220 SER A C 1
ATOM 1817 O O . SER A 1 220 ? 1.854 -9.534 -25.317 1.00 91.75 220 SER A O 1
ATOM 1819 N N . LEU A 1 221 ? 1.548 -7.487 -26.150 1.00 94.31 221 LEU A N 1
ATOM 1820 C CA . LEU A 1 221 ? 1.255 -6.878 -24.852 1.00 94.31 221 LEU A CA 1
ATOM 1821 C C . LEU A 1 221 ? -0.248 -6.940 -24.543 1.00 94.31 221 LEU A C 1
ATOM 1823 O O . LEU A 1 221 ? -1.059 -6.786 -25.459 1.00 94.31 221 LEU A O 1
ATOM 1827 N N . PRO A 1 222 ? -0.642 -7.087 -23.265 1.00 94.06 222 PRO A N 1
ATOM 1828 C CA . PRO A 1 222 ? -2.033 -6.914 -22.868 1.00 94.06 222 PRO A CA 1
ATOM 1829 C C . PRO A 1 222 ? -2.532 -5.501 -23.223 1.00 94.06 222 PRO A C 1
ATOM 1831 O O . PRO A 1 222 ? -1.812 -4.528 -22.987 1.00 94.06 222 PRO A O 1
ATOM 1834 N N . PRO A 1 223 ? -3.773 -5.351 -23.720 1.00 94.94 223 PRO A N 1
ATOM 1835 C CA . PRO A 1 223 ? -4.298 -4.088 -24.244 1.00 94.94 223 PRO A CA 1
ATOM 1836 C C . PRO A 1 223 ? -4.525 -3.006 -23.179 1.00 94.94 223 PRO A C 1
ATOM 1838 O O . PRO A 1 223 ? -4.866 -1.875 -23.506 1.00 94.94 223 PRO A O 1
ATOM 1841 N N . THR A 1 224 ? -4.422 -3.328 -21.889 1.00 95.38 224 THR A N 1
ATOM 1842 C CA . THR A 1 224 ? -4.621 -2.359 -20.807 1.00 95.38 224 THR A CA 1
ATOM 1843 C C . THR A 1 224 ? -3.489 -2.432 -19.793 1.00 95.38 224 THR A C 1
ATOM 1845 O O . THR A 1 224 ? -3.340 -3.431 -19.089 1.00 95.38 224 THR A O 1
ATOM 1848 N N . LEU A 1 225 ? -2.748 -1.329 -19.661 1.00 94.88 225 LEU A N 1
ATOM 1849 C CA . LEU A 1 225 ? -1.699 -1.145 -18.661 1.00 94.88 225 LEU A CA 1
ATOM 1850 C C . LEU A 1 225 ? -2.194 -0.290 -17.481 1.00 94.88 225 LEU A C 1
ATOM 1852 O O . LEU A 1 225 ? -2.613 0.855 -17.640 1.00 94.88 225 LEU A O 1
ATOM 1856 N N . TYR A 1 226 ? -2.069 -0.829 -16.271 1.00 95.19 226 TYR A N 1
ATOM 1857 C CA . TYR A 1 226 ? -2.190 -0.111 -15.008 1.00 95.19 226 TYR A CA 1
ATOM 1858 C C . TYR A 1 226 ? -0.797 0.088 -14.406 1.00 95.19 226 TYR A C 1
ATOM 1860 O O . TYR A 1 226 ? -0.212 -0.852 -13.869 1.00 95.19 226 TYR A O 1
ATOM 1868 N N . LEU A 1 227 ? -0.270 1.311 -14.477 1.00 92.94 227 LEU A N 1
ATOM 1869 C CA . LEU A 1 227 ? 1.033 1.658 -13.912 1.00 92.94 227 LEU A CA 1
ATOM 1870 C C . LEU A 1 227 ? 0.874 2.441 -12.603 1.00 92.94 227 LEU A C 1
ATOM 1872 O O . LEU A 1 227 ? 0.292 3.525 -12.584 1.00 92.94 227 LEU A O 1
ATOM 1876 N N . GLN A 1 228 ? 1.430 1.901 -11.521 1.00 91.75 228 GLN A N 1
ATOM 1877 C CA . GLN A 1 228 ? 1.576 2.581 -10.238 1.00 91.75 228 GLN A CA 1
ATOM 1878 C C . GLN A 1 228 ? 3.029 3.038 -10.080 1.00 91.75 228 GLN A C 1
ATOM 1880 O O . GLN A 1 228 ? 3.953 2.233 -10.173 1.00 91.75 228 GLN A O 1
ATOM 1885 N N . ALA A 1 229 ? 3.230 4.326 -9.817 1.00 87.00 229 ALA A N 1
ATOM 1886 C CA . ALA A 1 229 ? 4.554 4.917 -9.685 1.00 87.00 229 ALA A CA 1
ATOM 1887 C C . ALA A 1 229 ? 4.578 5.915 -8.517 1.00 87.00 229 ALA A C 1
ATOM 1889 O O . ALA A 1 229 ? 3.811 6.883 -8.523 1.00 87.00 229 ALA A O 1
ATOM 1890 N N . ASP A 1 230 ? 5.454 5.691 -7.531 1.00 74.25 230 ASP A N 1
ATOM 1891 C CA . ASP A 1 230 ? 5.483 6.471 -6.274 1.00 74.25 230 ASP A CA 1
ATOM 1892 C C . ASP A 1 230 ? 6.607 7.530 -6.197 1.00 74.25 230 ASP A C 1
ATOM 1894 O O . ASP A 1 230 ? 6.779 8.211 -5.193 1.00 74.25 230 ASP A O 1
ATOM 1898 N N . ASN A 1 231 ? 7.346 7.766 -7.286 1.00 67.75 231 ASN A N 1
ATOM 1899 C CA . ASN A 1 231 ? 8.493 8.684 -7.252 1.00 67.75 231 ASN A CA 1
ATOM 1900 C C . ASN A 1 231 ? 8.171 10.123 -7.677 1.00 67.75 231 ASN A C 1
ATOM 1902 O O . ASN A 1 231 ? 7.094 10.455 -8.191 1.00 67.75 231 ASN A O 1
ATOM 1906 N N . ALA A 1 232 ? 9.164 10.985 -7.447 1.00 68.00 232 ALA A N 1
ATOM 1907 C CA . ALA A 1 232 ? 9.156 12.414 -7.722 1.00 68.00 232 ALA A CA 1
ATOM 1908 C C . ALA A 1 232 ? 8.919 12.749 -9.207 1.00 68.00 232 ALA A C 1
ATOM 1910 O O . ALA A 1 232 ? 9.120 11.928 -10.106 1.00 68.00 232 ALA A O 1
ATOM 1911 N N . ALA A 1 233 ? 8.539 14.007 -9.464 1.00 70.62 233 ALA A N 1
ATOM 1912 C CA . ALA A 1 233 ? 8.346 14.550 -10.813 1.00 70.62 233 ALA A CA 1
ATOM 1913 C C . ALA A 1 233 ? 9.555 14.322 -11.729 1.00 70.62 233 ALA A C 1
ATOM 1915 O O . ALA A 1 233 ? 9.387 14.017 -12.905 1.00 70.62 233 ALA A O 1
ATOM 1916 N N . LYS A 1 234 ? 10.766 14.372 -11.166 1.00 75.12 234 LYS A N 1
ATOM 1917 C CA . LYS A 1 234 ? 12.021 14.135 -11.886 1.00 75.12 234 LYS A CA 1
ATOM 1918 C C . LYS A 1 234 ? 12.094 12.754 -12.552 1.00 75.12 234 LYS A C 1
ATOM 1920 O O . LYS A 1 234 ? 12.629 12.649 -13.651 1.00 75.12 234 LYS A O 1
ATOM 1925 N N . ASP A 1 235 ? 11.525 11.729 -11.920 1.00 77.75 235 ASP A N 1
ATOM 1926 C CA . ASP A 1 235 ? 11.710 10.340 -12.349 1.00 77.75 235 ASP A CA 1
ATOM 1927 C C . ASP A 1 235 ? 10.479 9.818 -13.089 1.00 77.75 235 ASP A C 1
ATOM 1929 O O . ASP A 1 235 ? 10.568 9.442 -14.257 1.00 77.75 235 ASP A O 1
ATOM 1933 N N . ASN A 1 236 ? 9.312 9.850 -12.436 1.00 79.31 236 ASN A N 1
ATOM 1934 C CA . ASN A 1 236 ? 8.129 9.128 -12.917 1.00 79.31 236 ASN A CA 1
ATOM 1935 C C . ASN A 1 236 ? 6.976 10.047 -13.348 1.00 79.31 236 ASN A C 1
ATOM 1937 O O . ASN A 1 236 ? 6.201 9.679 -14.226 1.00 79.31 236 ASN A O 1
ATOM 1941 N N . LYS A 1 237 ? 6.837 11.233 -12.738 1.00 79.25 237 LYS A N 1
ATOM 1942 C CA . LYS A 1 237 ? 5.722 12.167 -13.006 1.00 79.25 237 LYS A CA 1
ATOM 1943 C C . LYS A 1 237 ? 6.178 13.331 -13.893 1.00 79.25 237 LYS A C 1
ATOM 1945 O O . LYS A 1 237 ? 6.059 14.490 -13.503 1.00 79.25 237 LYS A O 1
ATOM 1950 N N . ASN A 1 238 ? 6.728 13.009 -15.063 1.00 86.94 238 ASN A N 1
ATOM 1951 C CA . ASN A 1 238 ? 7.173 13.978 -16.071 1.00 86.94 238 ASN A CA 1
ATOM 1952 C C . ASN A 1 238 ? 6.563 13.694 -17.449 1.00 86.94 238 ASN A C 1
ATOM 1954 O O . ASN A 1 238 ? 5.991 12.635 -17.709 1.00 86.94 238 ASN A O 1
ATOM 1958 N N . ASN A 1 239 ? 6.717 14.677 -18.333 1.00 89.06 239 ASN A N 1
ATOM 1959 C CA . ASN A 1 239 ? 6.269 14.640 -19.718 1.00 89.06 239 ASN A CA 1
ATOM 1960 C C . ASN A 1 239 ? 6.882 13.487 -20.525 1.00 89.06 239 ASN A C 1
ATOM 1962 O O . ASN A 1 239 ? 6.173 12.921 -21.345 1.00 89.06 239 ASN A O 1
ATOM 1966 N N . TYR A 1 240 ? 8.142 13.106 -20.292 1.00 90.69 240 TYR A N 1
ATOM 1967 C CA . TYR A 1 240 ? 8.784 12.023 -21.047 1.00 90.69 240 TYR A CA 1
ATOM 1968 C C . TYR A 1 240 ? 8.142 10.666 -20.759 1.00 90.69 240 TYR A C 1
ATOM 1970 O O . TYR A 1 240 ? 7.821 9.933 -21.692 1.00 90.69 240 TYR A O 1
ATOM 1978 N N . VAL A 1 241 ? 7.886 10.357 -19.482 1.00 89.31 241 VAL A N 1
ATOM 1979 C CA . VAL A 1 241 ? 7.178 9.126 -19.098 1.00 89.31 241 VAL A CA 1
ATOM 1980 C C . VAL A 1 241 ? 5.755 9.130 -19.649 1.00 89.31 241 VAL A C 1
ATOM 1982 O O . VAL A 1 241 ? 5.325 8.135 -20.223 1.00 89.31 241 VAL A O 1
ATOM 1985 N N . LEU A 1 242 ? 5.033 10.249 -19.545 1.00 90.19 242 LEU A N 1
ATOM 1986 C CA . LEU A 1 242 ? 3.677 10.351 -20.096 1.00 90.19 242 LEU A CA 1
ATOM 1987 C C . LEU A 1 242 ? 3.646 10.211 -21.624 1.00 90.19 242 LEU A C 1
ATOM 1989 O O . LEU A 1 242 ? 2.764 9.536 -22.146 1.00 90.19 242 LEU A O 1
ATOM 1993 N N . MET A 1 243 ? 4.606 10.806 -22.335 1.00 92.38 243 MET A N 1
ATOM 1994 C CA . MET A 1 243 ? 4.709 10.709 -23.793 1.00 92.38 243 MET A CA 1
ATOM 1995 C C . MET A 1 243 ? 5.042 9.284 -24.229 1.00 92.38 243 MET A C 1
ATOM 1997 O O . MET A 1 243 ? 4.416 8.770 -25.149 1.00 92.38 243 MET A O 1
ATOM 2001 N N . PHE A 1 244 ? 5.964 8.618 -23.531 1.00 92.88 244 PHE A N 1
ATOM 2002 C CA . PHE A 1 244 ? 6.247 7.204 -23.762 1.00 92.88 244 PHE A CA 1
ATOM 2003 C C . PHE A 1 244 ? 4.997 6.340 -23.560 1.00 92.88 244 PHE A C 1
ATOM 2005 O O . PHE A 1 244 ? 4.676 5.530 -24.420 1.00 92.88 244 PHE A O 1
ATOM 2012 N N . LEU A 1 245 ? 4.253 6.542 -22.467 1.00 91.94 245 LEU A N 1
ATOM 2013 C CA . LEU A 1 245 ? 3.009 5.806 -22.220 1.00 91.94 245 LEU A CA 1
ATOM 2014 C C . LEU A 1 245 ? 1.947 6.083 -23.292 1.00 91.94 245 LEU A C 1
ATOM 2016 O O . LEU A 1 245 ? 1.220 5.167 -23.659 1.00 91.94 245 LEU A O 1
ATOM 2020 N N . ALA A 1 246 ? 1.872 7.312 -23.808 1.00 91.50 246 ALA A N 1
ATOM 2021 C CA . ALA A 1 246 ? 0.984 7.657 -24.915 1.00 91.50 246 ALA A CA 1
ATOM 2022 C C . ALA A 1 246 ? 1.379 6.974 -26.233 1.00 91.50 246 ALA A C 1
ATOM 2024 O O . ALA A 1 246 ? 0.499 6.662 -27.020 1.00 91.50 246 ALA A O 1
ATOM 2025 N N . MET A 1 247 ? 2.668 6.698 -26.461 1.00 91.94 247 MET A N 1
ATOM 2026 C CA . MET A 1 247 ? 3.129 5.942 -27.634 1.00 91.94 247 MET A CA 1
ATOM 2027 C C . MET A 1 247 ? 2.813 4.440 -27.569 1.00 91.94 247 MET A C 1
ATOM 2029 O O . MET A 1 247 ? 2.968 3.752 -28.574 1.00 91.94 247 MET A O 1
ATOM 2033 N N . LEU A 1 248 ? 2.419 3.915 -26.404 1.00 87.38 248 LEU A N 1
ATOM 2034 C CA . LEU A 1 248 ? 2.019 2.511 -26.248 1.00 87.38 248 LEU A CA 1
ATOM 2035 C C . LEU A 1 248 ? 0.545 2.256 -26.618 1.00 87.38 248 LEU A C 1
ATOM 2037 O O . LEU A 1 248 ? 0.121 1.101 -26.575 1.00 87.38 248 LEU A O 1
ATOM 2041 N N . VAL A 1 249 ? -0.228 3.310 -26.912 1.00 77.56 249 VAL A N 1
ATOM 2042 C CA . VAL A 1 249 ? -1.669 3.280 -27.237 1.00 77.56 249 VAL A CA 1
ATOM 2043 C C . VAL A 1 249 ? -1.866 3.503 -28.729 1.00 77.56 249 VAL A C 1
ATOM 2045 O O . VAL A 1 249 ? -2.705 2.779 -29.306 1.00 77.56 249 VAL A O 1
#

Sequence (249 aa):
MRYTTEAHIIAKQYLEHYAKHFGDDQPDVPEIHLPSCLTKKLVFKDYSLHCITNNYKAVKRTRFLQIWRMEFPNVKVRKHQKMTQCTECAVFKEAFLKKLSQDEFKKLEVRRKAHLTLQRIAREKYYKHRTKSQENPQQYLSLIIDNMDQSKTNLPRFPFVLKADNSLTKLHHHVTGVLCHGLQKAYAFTWTDQFASNCNVTLNCLMTVLDDVAKNNGGSLPPTLYLQADNAAKDNKNNYVLMFLAMLV